Protein 4DVK (pdb70)

Secondary structure (DSSP, 8-state):
--EEEEEE--TTSTTHHHHHHHHT--EEEEEEE-SPPP-S--SS---HHHHHTSTTPPPS-GGGTS-SSHHHHHHIIIIIHHHHSSHHHHHHHHHHHHHHHHHSS-SSEEEEEEEEETTTTEEEEEEEESS----BSPPTT-EEEETTEEESSSEE-/-PEEEEEE--TTSTTHHHHHHHHT--EEEEEEE-SPPP-S--SSPPPHHHHHTSTTPPPS-GGGTS-SSHHHHHHIIIIIHHHHSSHHHHHHHHHHHHHHHHTT--SSEEEEEEEEETTTTEEEEEEEESS----BSPPTT-EEEETTEEESSSEE-

Organism: Bovine viral diarrhea virus (strain CP7) (NCBI:txid268305)

Solvent-accessible surface area: 16198 Å² total; per-residue (Å²): 173,60,37,18,9,3,6,0,34,9,72,39,36,144,20,10,16,80,3,0,97,120,99,60,43,70,7,0,0,40,0,6,24,15,59,110,17,11,90,67,128,29,79,66,132,7,67,70,116,47,0,117,37,4,128,46,8,17,1,49,23,132,153,35,95,33,71,22,7,129,17,1,74,84,3,0,54,84,7,0,39,12,34,43,152,93,18,122,62,1,16,108,73,1,42,130,23,0,38,79,5,95,149,30,65,24,148,145,0,5,1,17,35,13,67,36,31,171,146,56,65,27,0,21,0,9,30,0,8,47,44,108,16,71,66,20,40,21,96,201,81,60,77,12,9,0,15,63,70,113,24,159,9,57,34,2,164,191,64,37,18,9,3,7,0,32,8,72,40,37,143,21,10,15,75,4,0,97,119,97,60,43,69,13,0,0,38,0,7,43,22,152,121,84,9,114,67,128,26,80,68,127,6,70,70,114,47,0,117,37,4,127,46,8,17,0,46,23,108,169,42,94,33,71,21,7,118,15,1,62,68,3,0,48,82,11,0,41,10,33,44,153,95,18,123,62,1,14,110,72,0,42,134,21,0,46,65,5,91,124,44,124,20,143,146,1,3,0,14,33,7,68,52,30,199,147,57,65,29,0,22,0,11,31,0,10,42,41,35,10,15,52,30,10,25,54,198,81,59,73,13,9,0,16,63,92,113,24,163,12,56,29,15,207

Sequence (314 aa):
EENITQWNLQDNGTEEGIQRAMFQRGVNRSLHGIWPEKICCTGVPSHLATDTELKAIHGMMDASEKTNYTCCCCRLQRHEWNKHGWCCNWYNIEPWILLMNKTQANLTEGQPLRECCAVTCCRYDRDSDLNVVTQARDSPTPLTGCCKKGKNFSFAGILVQGPCCNFENITQWNLQDNGTEGIQRAMFQRGVNRSLHGIWPEKICCTGVPSHLATDTELKAIHGMMDASEKTNYTCCCCRRLQRHEWNKHGWCCNWYNIEPWILLMNKTQANLTEGQPLRECCAVTCCRYDRRDSDLNVVTQARDSPTPLTGCCKKGKNFSFAGILVQGPCCNF

Foldseek 3Di:
DKKWKWFAADCPDPFLNVLCVVVVHGIATQAIADPDWADDDAPDQDDFVLLPLLDPHFARDCVVPRHDDPSSRVRCRTGNCVPPVDSVVVSVVSSVVNVQVRVDDDPKWFAAEFAQDPVVREGEGGMTIRDYDDYYNGDPQTWYARNNDTHRDRIDD/DWKWKWFAADCPDPFLNVLCVVVVHGIATQATADPDWADDDFPDQDDFVLLPLLDPHFARDCVVPRHDDPSSRVRCRTGNCVPPVDSVVVSVVSNVCSVCVRVVHNVKWFAAEFQQDPVVREGEGGMIIRDYDDYYNGDPQHWYARNNDTHRHRIDD

CATH classification: 3.90.730.10

Structure (mmCIF, N/CA/C/O backbone):
data_4DVK
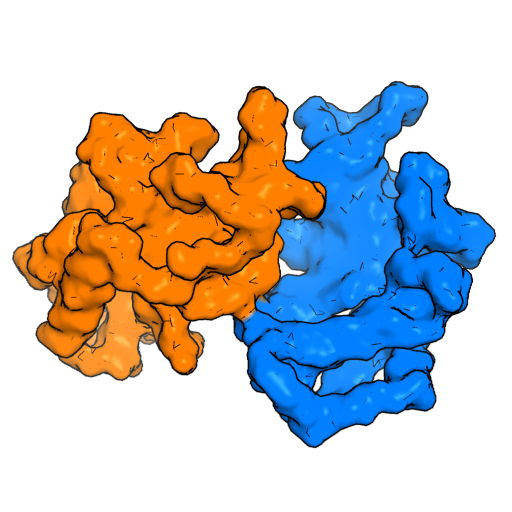#
_entry.id   4DVK
#
_cell.length_a   106.040
_cell.length_b   106.040
_cell.length_c   211.850
_cell.angle_alpha   90.00
_cell.angle_beta   90.00
_cell.angle_gamma   120.00
#
_symmetry.space_group_name_H-M   'P 65 2 2'
#
loop_
_entity.id
_entity.type
_entity.pdbx_description
1 polymer 'E(rns) glycoprotein'
2 branched alpha-D-mannopyranose-(1-4)-alpha-D-mannopyranose-(1-6)-[beta-D-mannopyranose-(1-3)]beta-D-mannopyranose-(1-4)-2-acetamido-2-deoxy-beta-D-glucopyranose-(1-4)-2-acetamido-2-deoxy-beta-D-glucopyranose
3 branched 2-acetamido-2-deoxy-beta-D-glucopyranose-(1-4)-2-acetamido-2-deoxy-beta-D-glucopyranose
4 branched beta-D-mannopyranose-(1-6)-beta-D-mannopyranose-(1-3)-[alpha-D-mannopyranose-(1-4)-alpha-D-mannopyranose-(1-6)]beta-D-mannopyranose-(1-4)-2-acetamido-2-deoxy-beta-D-glucopyranose-(1-4)-2-acetamido-2-deoxy-beta-D-glucopyranose
5 non-polymer 2-acetamido-2-deoxy-beta-D-glucopyranose
6 non-polymer 'SULFATE ION'
7 water water
#
loop_
_atom_site.group_PDB
_atom_site.id
_atom_site.type_symbol
_atom_site.label_atom_id
_atom_site.label_alt_id
_atom_site.label_comp_id
_atom_site.label_asym_id
_atom_site.label_entity_id
_atom_site.label_seq_id
_atom_site.pdbx_PDB_ins_code
_atom_site.Cartn_x
_atom_site.Cartn_y
_atom_site.Cartn_z
_atom_site.occupancy
_atom_site.B_iso_or_equiv
_atom_site.auth_seq_id
_atom_site.auth_comp_id
_atom_site.auth_asym_id
_atom_site.auth_atom_id
_atom_site.pdbx_PDB_model_num
ATOM 1 N N A GLU A 1 1 ? -12.749 54.642 7.644 0.55 40.60 3 GLU A N 1
ATOM 2 N N B GLU A 1 1 ? -10.850 53.567 6.159 0.45 46.83 3 GLU A N 1
ATOM 3 C CA A GLU A 1 1 ? -12.026 54.204 6.447 0.55 40.68 3 GLU A CA 1
ATOM 4 C CA B GLU A 1 1 ? -11.847 54.585 6.496 0.45 45.78 3 GLU A CA 1
ATOM 5 C C A GLU A 1 1 ? -12.466 54.933 5.149 0.55 44.42 3 GLU A C 1
ATOM 6 C C B GLU A 1 1 ? -12.368 55.306 5.244 0.45 47.25 3 GLU A C 1
ATOM 7 O O A GLU A 1 1 ? -11.676 55.076 4.211 0.55 43.31 3 GLU A O 1
ATOM 8 O O B GLU A 1 1 ? -11.576 55.731 4.395 0.45 46.58 3 GLU A O 1
ATOM 19 N N . ASN A 1 2 ? -13.707 55.438 5.141 1.00 42.26 4 ASN A N 1
ATOM 20 C CA . ASN A 1 2 ? -14.342 56.140 4.022 1.00 40.04 4 ASN A CA 1
ATOM 21 C C . ASN A 1 2 ? -14.552 57.607 4.325 1.00 40.21 4 ASN A C 1
ATOM 22 O O . ASN A 1 2 ? -15.047 57.955 5.404 1.00 36.05 4 ASN A O 1
ATOM 27 N N . ILE A 1 3 ? -14.251 58.454 3.330 1.00 37.36 5 ILE A N 1
ATOM 28 C CA . ILE A 1 3 ? -14.517 59.888 3.433 1.00 36.23 5 ILE A CA 1
ATOM 29 C C . ILE A 1 3 ? -15.975 60.117 3.006 1.00 39.03 5 ILE A C 1
ATOM 30 O O . ILE A 1 3 ? -16.337 59.779 1.882 1.00 41.09 5 ILE A O 1
ATOM 35 N N . THR A 1 4 ? -16.804 60.667 3.879 1.00 34.45 6 THR A N 1
ATOM 36 C CA . THR A 1 4 ? -18.150 61.092 3.512 1.00 33.65 6 THR A CA 1
ATOM 37 C C . THR A 1 4 ? -18.042 62.619 3.324 1.00 37.56 6 THR A C 1
ATOM 38 O O . THR A 1 4 ? -17.646 63.324 4.255 1.00 34.59 6 THR A O 1
ATOM 42 N N . GLN A 1 5 ? -18.380 63.119 2.122 1.00 32.30 7 GLN A N 1
ATOM 43 C CA . GLN A 1 5 ? -18.313 64.534 1.807 1.00 29.52 7 GLN A CA 1
ATOM 44 C C . GLN A 1 5 ? -19.660 64.995 1.264 1.00 33.65 7 GLN A C 1
ATOM 45 O O . GLN A 1 5 ? -20.370 64.229 0.620 1.00 32.39 7 GLN A O 1
ATOM 51 N N . TRP A 1 6 ? -20.040 66.230 1.594 1.00 29.67 8 TRP A N 1
ATOM 52 C CA . TRP A 1 6 ? -21.290 66.830 1.178 1.00 28.55 8 TRP A CA 1
ATOM 53 C C . TRP A 1 6 ? -21.129 68.309 0.845 1.00 30.66 8 TRP A C 1
ATOM 54 O O . TRP A 1 6 ? -20.191 68.974 1.286 1.00 29.92 8 TRP A O 1
ATOM 65 N N . ASN A 1 7 ? -22.065 68.800 0.067 1.00 26.14 9 ASN A N 1
ATOM 66 C CA . ASN A 1 7 ? -22.215 70.196 -0.318 1.00 26.08 9 ASN A CA 1
ATOM 67 C C . ASN A 1 7 ? -23.043 70.881 0.722 1.00 30.52 9 ASN A C 1
ATOM 68 O O . ASN A 1 7 ? -23.897 70.255 1.353 1.00 27.84 9 ASN A O 1
ATOM 73 N N . LEU A 1 8 ? -22.806 72.187 0.878 1.00 28.99 10 LEU A N 1
ATOM 74 C CA . LEU A 1 8 ? -23.598 73.005 1.806 1.00 30.25 10 LEU A CA 1
ATOM 75 C C . LEU A 1 8 ? -24.128 74.198 1.028 1.00 33.31 10 LEU A C 1
ATOM 76 O O . LEU A 1 8 ? -23.470 74.656 0.096 1.00 32.72 10 LEU A O 1
ATOM 81 N N . GLN A 1 9 ? -25.327 74.665 1.370 1.00 29.27 11 GLN A N 1
ATOM 82 C CA . GLN A 1 9 ? -25.912 75.811 0.688 1.00 29.96 11 GLN A CA 1
ATOM 83 C C . GLN A 1 9 ? -25.078 77.085 0.884 1.00 39.49 11 GLN A C 1
ATOM 84 O O . GLN A 1 9 ? -24.444 77.290 1.941 1.00 40.67 11 GLN A O 1
ATOM 90 N N . ASP A 1 10 ? -25.069 77.920 -0.159 1.00 37.45 12 ASP A N 1
ATOM 91 C CA . ASP A 1 10 ? -24.383 79.198 -0.202 1.00 37.34 12 ASP A CA 1
ATOM 92 C C . ASP A 1 10 ? -24.839 79.922 -1.441 1.00 43.21 12 ASP A C 1
ATOM 93 O O . ASP A 1 10 ? -24.425 79.563 -2.543 1.00 40.73 12 ASP A O 1
ATOM 98 N N . ASN A 1 11 ? -25.650 80.993 -1.254 1.00 44.31 13 ASN A N 1
ATOM 99 C CA . ASN A 1 11 ? -26.131 81.845 -2.344 1.00 44.21 13 ASN A CA 1
ATOM 100 C C . ASN A 1 11 ? -24.972 82.520 -3.071 1.00 45.95 13 ASN A C 1
ATOM 101 O O . ASN A 1 11 ? -25.097 82.812 -4.239 1.00 45.44 13 ASN A O 1
ATOM 106 N N . GLY A 1 12 ? -23.846 82.711 -2.393 1.00 42.81 14 GLY A N 1
ATOM 107 C CA . GLY A 1 12 ? -22.661 83.312 -2.992 1.00 42.81 14 GLY A CA 1
ATOM 108 C C . GLY A 1 12 ? -21.841 82.402 -3.886 1.00 48.92 14 GLY A C 1
ATOM 109 O O . GLY A 1 12 ? -20.863 82.862 -4.493 1.00 48.18 14 GLY A O 1
ATOM 110 N N . THR A 1 13 ? -22.176 81.087 -3.939 1.00 46.25 15 THR A N 1
ATOM 111 C CA . THR A 1 13 ? -21.448 80.147 -4.800 1.00 45.00 15 THR A CA 1
ATOM 112 C C . THR A 1 13 ? -22.376 79.666 -5.872 1.00 47.91 15 THR A C 1
ATOM 113 O O . THR A 1 13 ? -23.406 79.041 -5.587 1.00 47.47 15 THR A O 1
ATOM 117 N N . GLU A 1 14 ? -21.992 79.963 -7.107 1.00 44.81 16 GLU A N 1
ATOM 118 C CA A GLU A 1 14 ? -22.733 79.548 -8.298 0.50 44.53 16 GLU A CA 1
ATOM 119 C CA B GLU A 1 14 ? -22.706 79.557 -8.314 0.50 44.71 16 GLU A CA 1
ATOM 120 C C . GLU A 1 14 ? -22.734 78.012 -8.384 1.00 46.84 16 GLU A C 1
ATOM 121 O O . GLU A 1 14 ? -21.752 77.359 -8.017 1.00 46.42 16 GLU A O 1
ATOM 132 N N . GLY A 1 15 ? -23.837 77.454 -8.844 1.00 41.15 17 GLY A N 1
ATOM 133 C CA . GLY A 1 15 ? -23.958 76.018 -9.036 1.00 39.79 17 GLY A CA 1
ATOM 134 C C . GLY A 1 15 ? -24.821 75.390 -7.983 1.00 40.09 17 GLY A C 1
ATOM 135 O O . GLY A 1 15 ? -25.775 76.020 -7.520 1.00 39.55 17 GLY A O 1
ATOM 136 N N . ILE A 1 16 ? -24.482 74.148 -7.582 1.00 34.58 18 ILE A N 1
ATOM 137 C CA . ILE A 1 16 ? -25.260 73.420 -6.560 1.00 32.67 18 ILE A CA 1
ATOM 138 C C . ILE A 1 16 ? -25.477 74.220 -5.258 1.00 34.30 18 ILE A C 1
ATOM 139 O O . ILE A 1 16 ? -26.591 74.197 -4.734 1.00 33.37 18 ILE A O 1
ATOM 144 N N . GLN A 1 17 ? -24.427 74.928 -4.748 1.00 31.44 19 GLN A N 1
ATOM 145 C CA . GLN A 1 17 ? -24.555 75.718 -3.499 1.00 33.09 19 GLN A CA 1
ATOM 146 C C . GLN A 1 17 ? -25.666 76.758 -3.571 1.00 38.90 19 GLN A C 1
ATOM 147 O O . GLN A 1 17 ? -26.466 76.849 -2.643 1.00 38.13 19 GLN A O 1
ATOM 153 N N . ARG A 1 18 ? -25.766 77.463 -4.706 1.00 39.07 20 ARG A N 1
ATOM 154 C CA . ARG A 1 18 ? -26.819 78.463 -4.944 1.00 41.08 20 ARG A CA 1
ATOM 155 C C . ARG A 1 18 ? -28.168 77.769 -5.096 1.00 45.23 20 ARG A C 1
ATOM 156 O O . ARG A 1 18 ? -29.131 78.180 -4.448 1.00 44.46 20 ARG A O 1
ATOM 164 N N . ALA A 1 19 ? -28.222 76.681 -5.904 1.00 42.73 21 ALA A N 1
ATOM 165 C CA . ALA A 1 19 ? -29.462 75.922 -6.105 1.00 41.74 21 ALA A CA 1
ATOM 166 C C . ALA A 1 19 ? -30.023 75.406 -4.791 1.00 43.46 21 ALA A C 1
ATOM 167 O O . ALA A 1 19 ? -31.237 75.457 -4.592 1.00 43.41 21 ALA A O 1
ATOM 169 N N . MET A 1 20 ? -29.144 74.913 -3.882 1.00 37.65 22 MET A N 1
ATOM 170 C CA . MET A 1 20 ? -29.560 74.411 -2.552 1.00 35.48 22 MET A CA 1
ATOM 171 C C . MET A 1 20 ? -30.142 75.550 -1.715 1.00 42.09 22 MET A C 1
ATOM 172 O O . MET A 1 20 ? -31.156 75.361 -1.030 1.00 41.80 22 MET A O 1
ATOM 177 N N . PHE A 1 21 ? -29.467 76.728 -1.740 1.00 42.24 23 PHE A N 1
ATOM 178 C CA . PHE A 1 21 ? -29.935 77.908 -1.011 1.00 44.24 23 PHE A CA 1
ATOM 179 C C . PHE A 1 21 ? -31.377 78.254 -1.434 1.00 48.90 23 PHE A C 1
ATOM 180 O O . PHE A 1 21 ? -32.241 78.383 -0.577 1.00 50.06 23 PHE A O 1
ATOM 188 N N . GLN A 1 22 ? -31.626 78.333 -2.760 1.00 46.61 24 GLN A N 1
ATOM 189 C CA . GLN A 1 22 ? -32.927 78.656 -3.366 1.00 46.48 24 GLN A CA 1
ATOM 190 C C . GLN A 1 22 ? -34.034 77.698 -2.993 1.00 50.49 24 GLN A C 1
ATOM 191 O O . GLN A 1 22 ? -35.190 78.106 -2.919 1.00 51.83 24 GLN A O 1
ATOM 197 N N . ARG A 1 23 ? -33.686 76.432 -2.758 1.00 44.53 25 ARG A N 1
ATOM 198 C CA . ARG A 1 23 ? -34.634 75.366 -2.449 1.00 43.49 25 ARG A CA 1
ATOM 199 C C . ARG A 1 23 ? -34.755 75.063 -0.980 1.00 47.15 25 ARG A C 1
ATOM 200 O O . ARG A 1 23 ? -35.548 74.198 -0.605 1.00 46.81 25 ARG A O 1
ATOM 208 N N . GLY A 1 24 ? -33.988 75.780 -0.157 1.00 44.34 26 GLY A N 1
ATOM 209 C CA . GLY A 1 24 ? -33.999 75.608 1.293 1.00 43.39 26 GLY A CA 1
ATOM 210 C C . GLY A 1 24 ? -33.348 74.315 1.742 1.00 49.42 26 GLY A C 1
ATOM 211 O O . GLY A 1 24 ? -33.728 73.749 2.774 1.00 51.10 26 GLY A O 1
ATOM 212 N N . VAL A 1 25 ? -32.371 73.817 0.949 1.00 42.81 27 VAL A N 1
ATOM 213 C CA . VAL A 1 25 ? -31.641 72.589 1.260 1.00 40.23 27 VAL A CA 1
ATOM 214 C C . VAL A 1 25 ? -30.328 73.016 1.911 1.00 40.06 27 VAL A C 1
ATOM 215 O O . VAL A 1 25 ? -29.634 73.883 1.393 1.00 39.22 27 VAL A O 1
ATOM 219 N N . ASN A 1 26 ? -29.985 72.417 3.039 1.00 35.46 28 ASN A N 1
ATOM 220 C CA . ASN A 1 26 ? -28.768 72.760 3.766 1.00 34.47 28 ASN A CA 1
ATOM 221 C C . ASN A 1 26 ? -27.570 71.924 3.417 1.00 37.70 28 ASN A C 1
ATOM 222 O O . ASN A 1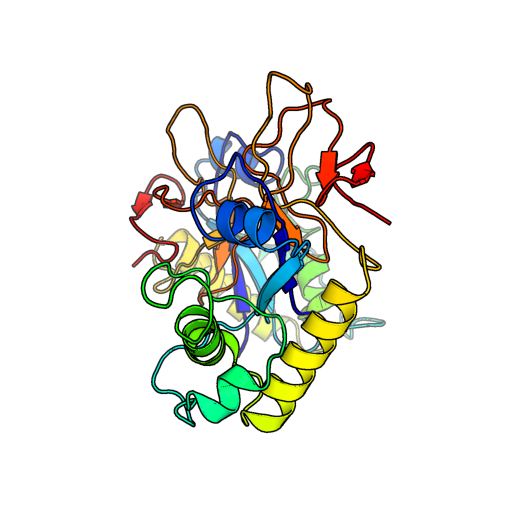 26 ? -26.486 72.470 3.272 1.00 35.42 28 ASN A O 1
ATOM 227 N N . ARG A 1 27 ? -27.753 70.585 3.363 1.00 34.53 29 ARG A N 1
ATOM 228 C CA . ARG A 1 27 ? -26.682 69.625 3.117 1.00 33.19 29 ARG A CA 1
ATOM 229 C C . ARG A 1 27 ? -27.088 68.626 2.041 1.00 35.09 29 ARG A C 1
ATOM 230 O O . ARG A 1 27 ? -28.169 68.033 2.114 1.00 34.46 29 ARG A O 1
ATOM 238 N N . SER A 1 28 ? -26.246 68.482 1.013 1.00 29.43 30 SER A N 1
ATOM 239 C CA . SER A 1 28 ? -26.513 67.532 -0.050 1.00 28.05 30 SER A CA 1
ATOM 240 C C . SER A 1 28 ? -25.284 66.707 -0.232 1.00 31.42 30 SER A C 1
ATOM 241 O O . SER A 1 28 ? -24.221 67.234 -0.579 1.00 30.11 30 SER A O 1
ATOM 244 N N . LEU A 1 29 ? -25.425 65.393 0.004 1.00 27.92 31 LEU A N 1
ATOM 245 C CA . LEU A 1 29 ? -24.354 64.411 -0.147 1.00 26.50 31 LEU A CA 1
ATOM 246 C C . LEU A 1 29 ? -23.624 64.520 -1.489 1.00 28.42 31 LEU A C 1
ATOM 247 O O . LEU A 1 29 ? -24.248 64.666 -2.538 1.00 26.53 31 LEU A O 1
ATOM 252 N N . HIS A 1 30 ? -22.301 64.480 -1.435 1.00 25.72 32 HIS A N 1
ATOM 253 C CA . HIS A 1 30 ? -21.485 64.504 -2.617 1.00 25.53 32 HIS A CA 1
ATOM 254 C C . HIS A 1 30 ? -21.045 63.046 -2.846 1.00 28.66 32 HIS A C 1
ATOM 255 O O . HIS A 1 30 ? -21.307 62.489 -3.911 1.00 27.31 32 HIS A O 1
ATOM 262 N N . GLY A 1 31 ? -20.476 62.417 -1.837 1.00 25.27 33 GLY A N 1
ATOM 263 C CA . GLY A 1 31 ? -20.085 61.026 -1.972 1.00 25.21 33 GLY A CA 1
ATOM 264 C C . GLY A 1 31 ? -19.566 60.381 -0.717 1.00 29.67 33 GLY A C 1
ATOM 265 O O . GLY A 1 31 ? -19.337 61.053 0.288 1.00 29.06 33 GLY A O 1
ATOM 266 N N . ILE A 1 32 ? -19.389 59.046 -0.790 1.00 25.66 34 ILE A N 1
ATOM 267 C CA . ILE A 1 32 ? -18.813 58.211 0.265 1.00 25.37 34 ILE A CA 1
ATOM 268 C C . ILE A 1 32 ? -17.649 57.561 -0.419 1.00 30.38 34 ILE A C 1
ATOM 269 O O . ILE A 1 32 ? -17.829 56.786 -1.368 1.00 30.04 34 ILE A O 1
ATOM 274 N N . TRP A 1 33 ? -16.445 57.960 -0.008 1.00 26.85 35 TRP A N 1
ATOM 275 C CA . TRP A 1 33 ? -15.260 57.587 -0.712 1.00 26.51 35 TRP A CA 1
ATOM 276 C C . TRP A 1 33 ? -14.263 56.685 0.004 1.00 34.74 35 TRP A C 1
ATOM 277 O O . TRP A 1 33 ? -13.399 57.163 0.741 1.00 33.89 35 TRP A O 1
ATOM 288 N N . PRO A 1 34 ? -14.264 55.381 -0.326 1.00 33.57 36 PRO A N 1
ATOM 289 C CA . PRO A 1 34 ? -13.186 54.501 0.164 1.00 33.39 36 PRO A CA 1
ATOM 290 C C . PRO A 1 34 ? -11.862 54.925 -0.504 1.00 37.48 36 PRO A C 1
ATOM 291 O O . PRO A 1 34 ? -11.866 55.780 -1.387 1.00 37.42 36 PRO A O 1
ATOM 295 N N . GLU A 1 35 ? -10.748 54.305 -0.114 1.00 34.42 37 GLU A N 1
ATOM 296 C CA . GLU A 1 35 ? -9.401 54.560 -0.666 1.00 34.58 37 GLU A CA 1
ATOM 297 C C . GLU A 1 35 ? -9.365 54.284 -2.156 1.00 37.09 37 GLU A C 1
ATOM 298 O O . GLU A 1 35 ? -8.769 55.042 -2.922 1.00 37.05 37 GLU A O 1
ATOM 304 N N . LYS A 1 36 ? -9.989 53.161 -2.548 1.00 32.13 38 LYS A N 1
ATOM 305 C CA . LYS A 1 36 ? -10.014 52.706 -3.920 1.00 32.08 38 LYS A CA 1
ATOM 306 C C . LYS A 1 36 ? -11.024 53.498 -4.783 1.00 37.54 38 LYS A C 1
ATOM 307 O O . LYS A 1 36 ? -12.222 53.631 -4.462 1.00 34.68 38 LYS A O 1
ATOM 313 N N . ILE A 1 37 ? -10.494 54.000 -5.888 1.00 35.53 39 ILE A N 1
ATOM 314 C CA . ILE A 1 37 ? -11.240 54.663 -6.937 1.00 35.67 39 ILE A CA 1
ATOM 315 C C . ILE A 1 37 ? -11.403 53.589 -7.979 1.00 38.11 39 ILE A C 1
ATOM 316 O O . ILE A 1 37 ? -10.429 52.894 -8.294 1.00 36.58 39 ILE A O 1
ATOM 321 N N . CYS A 1 38 ? -12.629 53.426 -8.494 1.00 35.32 40 CYS A N 1
ATOM 322 C CA A CYS A 1 38 ? -12.945 52.418 -9.506 0.50 36.18 40 CYS A CA 1
ATOM 323 C CA B CYS A 1 38 ? -13.100 52.333 -9.523 0.50 25.26 40 CYS A CA 1
ATOM 324 C C . CYS A 1 38 ? -12.357 52.826 -10.845 1.00 43.85 40 CYS A C 1
ATOM 325 O O . CYS A 1 38 ? -12.475 53.984 -11.240 1.00 43.79 40 CYS A O 1
ATOM 330 N N . THR A 1 39 ? -11.749 51.851 -11.543 1.00 43.46 41 THR A N 1
ATOM 331 C CA . THR A 1 39 ? -11.184 51.985 -12.876 1.00 45.15 41 THR A CA 1
ATOM 332 C C . THR A 1 39 ? -11.751 50.841 -13.677 1.00 53.03 41 THR A C 1
ATOM 333 O O . THR A 1 39 ? -12.026 49.764 -13.149 1.00 53.48 41 THR A O 1
ATOM 337 N N . GLY A 1 40 ? -12.000 51.095 -14.931 1.00 53.63 42 GLY A N 1
ATOM 338 C CA . GLY A 1 40 ? -12.586 50.064 -15.767 1.00 54.37 42 GLY A CA 1
ATOM 339 C C . GLY A 1 40 ? -14.096 50.089 -15.810 1.00 57.40 42 GLY A C 1
ATOM 340 O O . GLY A 1 40 ? -14.742 51.063 -15.430 1.00 59.31 42 GLY A O 1
ATOM 341 N N . VAL A 1 41 ? -14.650 48.996 -16.282 1.00 51.74 43 VAL A N 1
ATOM 342 C CA . VAL A 1 41 ? -16.067 48.842 -16.527 1.00 49.73 43 VAL A CA 1
ATOM 343 C C . VAL A 1 41 ? -16.871 48.478 -15.275 1.00 47.35 43 VAL A C 1
ATOM 344 O O . VAL A 1 41 ? -16.612 47.430 -14.677 1.00 44.32 43 VAL A O 1
ATOM 348 N N . PRO A 1 42 ? -17.917 49.277 -14.923 1.00 41.36 44 PRO A N 1
ATOM 349 C CA . PRO A 1 42 ? -18.769 48.900 -13.781 1.00 39.70 44 PRO A CA 1
ATOM 350 C C . PRO A 1 42 ? -19.433 47.551 -13.975 1.00 43.26 44 PRO A C 1
ATOM 351 O O . PRO A 1 42 ? -19.811 47.178 -15.089 1.00 44.20 44 PRO A O 1
ATOM 355 N N . SER A 1 43 ? -19.566 46.817 -12.877 1.00 38.14 45 SER A N 1
ATOM 356 C CA . SER A 1 43 ? -20.217 45.506 -12.810 1.00 36.53 45 SER A CA 1
ATOM 357 C C . SER A 1 43 ? -21.747 45.639 -13.046 1.00 36.08 45 SER A C 1
ATOM 358 O O . SER A 1 43 ? -22.425 44.662 -13.363 1.00 35.90 45 SER A O 1
ATOM 361 N N . HIS A 1 44 ? -22.274 46.854 -12.912 1.00 31.69 46 HIS A N 1
ATOM 362 C CA . HIS A 1 44 ? -23.697 47.163 -13.098 1.00 31.11 46 HIS A CA 1
ATOM 363 C C . HIS A 1 44 ? -23.814 48.624 -13.469 1.00 33.52 46 HIS A C 1
ATOM 364 O O . HIS A 1 44 ? -23.157 49.480 -12.870 1.00 34.04 46 HIS A O 1
ATOM 371 N N . LEU A 1 45 ? -24.687 48.909 -14.429 1.00 29.28 47 LEU A N 1
ATOM 372 C CA . LEU A 1 45 ? -24.995 50.252 -14.893 1.00 29.67 47 LEU A CA 1
ATOM 373 C C . LEU A 1 45 ? -26.157 50.778 -14.098 1.00 34.37 47 LEU A C 1
ATOM 374 O O . LEU A 1 45 ? -27.255 50.209 -14.165 1.00 33.72 47 LEU A O 1
ATOM 379 N N . ALA A 1 46 ? -25.910 51.835 -13.301 1.00 28.79 48 ALA A N 1
ATOM 380 C CA . ALA A 1 46 ? -26.922 52.427 -12.427 1.00 26.67 48 ALA A CA 1
ATOM 381 C C . ALA A 1 46 ? -28.049 53.051 -13.257 1.00 31.66 48 ALA A C 1
ATOM 382 O O . ALA A 1 46 ? -27.790 53.822 -14.188 1.00 30.34 48 ALA A O 1
ATOM 384 N N . THR A 1 47 ? -29.317 52.757 -12.892 1.00 28.05 49 THR A N 1
ATOM 385 C CA . THR A 1 47 ? -30.433 53.370 -13.632 1.00 27.56 49 THR A CA 1
ATOM 386 C C . THR A 1 47 ? -30.904 54.630 -12.869 1.00 30.38 49 THR A C 1
ATOM 387 O O . THR A 1 47 ? -30.582 54.797 -11.696 1.00 27.65 49 THR A O 1
ATOM 391 N N . ASP A 1 48 ? -31.698 55.471 -13.516 1.00 29.95 50 ASP A N 1
ATOM 392 C CA . ASP A 1 48 ? -32.306 56.667 -12.911 1.00 31.52 50 ASP A CA 1
ATOM 393 C C . ASP A 1 48 ? -33.198 56.315 -11.741 1.00 36.85 50 ASP A C 1
ATOM 394 O O . ASP A 1 48 ? -33.142 56.989 -10.710 1.00 37.56 50 ASP A O 1
ATOM 399 N N . THR A 1 49 ? -33.959 55.211 -11.860 1.00 32.14 51 THR A N 1
ATOM 400 C CA . THR A 1 49 ? -34.844 54.755 -10.793 1.00 31.99 51 THR A CA 1
ATOM 401 C C . THR A 1 49 ? -34.041 54.387 -9.549 1.00 32.74 51 THR A C 1
ATOM 402 O O . THR A 1 49 ? -34.469 54.713 -8.446 1.00 31.90 51 THR A O 1
ATOM 406 N N . GLU A 1 50 ? -32.919 53.676 -9.734 1.00 29.07 52 GLU A N 1
ATOM 407 C CA . GLU A 1 50 ? -32.058 53.311 -8.611 1.00 27.95 52 GLU A CA 1
ATOM 408 C C . GLU A 1 50 ? -31.484 54.576 -7.968 1.00 29.75 52 GLU A C 1
ATOM 409 O O . GLU A 1 50 ? -31.534 54.723 -6.765 1.00 29.46 52 GLU A O 1
ATOM 415 N N . LEU A 1 51 ? -30.969 55.489 -8.788 1.00 27.86 53 LEU A N 1
ATOM 416 C CA . LEU A 1 51 ? -30.288 56.689 -8.297 1.00 27.14 53 LEU A CA 1
ATOM 417 C C . LEU A 1 51 ? -31.192 57.695 -7.599 1.00 33.75 53 LEU A C 1
ATOM 418 O O . LEU A 1 51 ? -30.754 58.358 -6.653 1.00 33.15 53 LEU A O 1
ATOM 423 N N . LYS A 1 52 ? -32.470 57.761 -8.035 1.00 31.03 54 LYS A N 1
ATOM 424 C CA . LYS A 1 52 ? -33.495 58.596 -7.412 1.00 30.72 54 LYS A CA 1
ATOM 425 C C . LYS A 1 52 ? -33.864 58.058 -6.045 1.00 34.82 54 LYS A C 1
ATOM 426 O O . LYS A 1 52 ? -34.395 58.821 -5.252 1.00 38.00 54 LYS A O 1
ATOM 432 N N . ALA A 1 53 ? -33.500 56.787 -5.716 1.00 28.20 55 ALA A N 1
ATOM 433 C CA . ALA A 1 53 ? -33.753 56.247 -4.384 1.00 27.06 55 ALA A CA 1
ATOM 434 C C . ALA A 1 53 ? -32.776 56.857 -3.301 1.00 30.26 55 ALA A C 1
ATOM 435 O O . ALA A 1 53 ? -32.903 56.534 -2.126 1.00 27.14 55 ALA A O 1
ATOM 437 N N . ILE A 1 54 ? -31.800 57.712 -3.702 1.00 27.68 56 ILE A N 1
ATOM 438 C CA . ILE A 1 54 ? -30.941 58.435 -2.755 1.00 26.85 56 ILE A CA 1
ATOM 439 C C . ILE A 1 54 ? -31.719 59.761 -2.600 1.00 33.24 56 ILE A C 1
ATOM 440 O O . ILE A 1 54 ? -31.512 60.710 -3.365 1.00 32.13 56 ILE A O 1
ATOM 445 N N . HIS A 1 55 ? -32.691 59.773 -1.679 1.00 34.29 57 HIS A N 1
ATOM 446 C CA . HIS A 1 55 ? -33.611 60.906 -1.494 1.00 36.53 57 HIS A CA 1
ATOM 447 C C . HIS A 1 55 ? -32.952 62.101 -0.838 1.00 36.85 57 HIS A C 1
ATOM 448 O O . HIS A 1 55 ? -32.350 61.963 0.220 1.00 36.27 57 HIS A O 1
ATOM 455 N N . GLY A 1 56 ? -33.072 63.249 -1.481 1.00 32.46 58 GLY A N 1
ATOM 456 C CA . GLY A 1 56 ? -32.519 64.509 -0.997 1.00 31.67 58 GLY A CA 1
ATOM 457 C C . GLY A 1 56 ? -31.140 64.822 -1.532 1.00 35.32 58 GLY A C 1
ATOM 458 O O . GLY A 1 56 ? -30.661 65.936 -1.346 1.00 36.23 58 GLY A O 1
ATOM 459 N N . MET A 1 57 ? -30.471 63.854 -2.179 1.00 30.52 59 MET A N 1
ATOM 460 C CA . MET A 1 57 ? -29.156 64.144 -2.757 1.00 28.69 59 MET A CA 1
ATOM 461 C C . MET A 1 57 ? -29.391 64.856 -4.06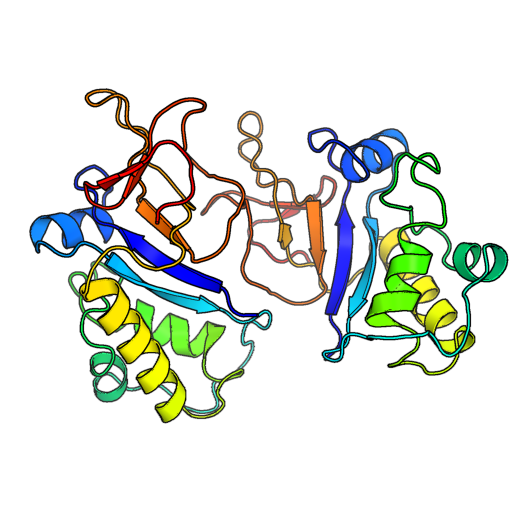6 1.00 34.68 59 MET A C 1
ATOM 462 O O . MET A 1 57 ? -30.038 64.325 -4.959 1.00 35.66 59 MET A O 1
ATOM 467 N N . MET A 1 58 ? -28.890 66.070 -4.173 1.00 31.69 60 MET A N 1
ATOM 468 C CA . MET A 1 58 ? -29.046 66.865 -5.379 1.00 30.59 60 MET A CA 1
ATOM 469 C C . MET A 1 58 ? -27.849 66.684 -6.281 1.00 33.90 60 MET A C 1
ATOM 470 O O . MET A 1 58 ? -26.707 66.600 -5.834 1.00 33.30 60 MET A O 1
ATOM 475 N N . ASP A 1 59 ? -28.112 66.661 -7.573 1.00 30.33 61 ASP A N 1
ATOM 476 C CA . ASP A 1 59 ? -27.090 66.543 -8.595 1.00 28.78 61 ASP A CA 1
ATOM 477 C C . ASP A 1 59 ? -26.333 67.883 -8.646 1.00 33.27 61 ASP A C 1
ATOM 478 O O . ASP A 1 59 ? -26.951 68.925 -8.461 1.00 32.57 61 ASP A O 1
ATOM 483 N N . ALA A 1 60 ? -25.008 67.864 -8.892 1.00 32.00 62 ALA A N 1
ATOM 484 C CA . ALA A 1 60 ? -24.203 69.084 -9.005 1.00 31.54 62 ALA A CA 1
ATOM 485 C C . ALA A 1 60 ? -24.348 69.709 -10.413 1.00 37.24 62 ALA A C 1
ATOM 486 O O . ALA A 1 60 ? -23.861 70.810 -10.658 1.00 35.90 62 ALA A O 1
ATOM 488 N N . SER A 1 61 ? -25.004 68.994 -11.339 1.00 37.18 63 SER A N 1
ATOM 489 C CA . SER A 1 61 ? -25.178 69.438 -12.726 1.00 37.88 63 SER A CA 1
ATOM 490 C C . SER A 1 61 ? -26.409 70.317 -12.956 1.00 41.10 63 SER A C 1
ATOM 491 O O . SER A 1 61 ? -27.516 69.968 -12.557 1.00 38.44 63 SER A O 1
ATOM 494 N N . GLU A 1 62 ? -26.218 71.435 -13.649 1.00 42.34 64 GLU A N 1
ATOM 495 C CA . GLU A 1 62 ? -27.328 72.311 -14.046 1.00 45.37 64 GLU A CA 1
ATOM 496 C C . GLU A 1 62 ? -28.135 71.655 -15.181 1.00 49.42 64 GLU A C 1
ATOM 497 O O . GLU A 1 62 ? -29.292 72.027 -15.387 1.00 50.47 64 GLU A O 1
ATOM 503 N N . LYS A 1 63 ? -27.531 70.663 -15.884 1.00 44.49 65 LYS A N 1
ATOM 504 C CA . LYS A 1 63 ? -28.176 69.955 -16.996 1.00 44.02 65 LYS A CA 1
ATOM 505 C C . LYS A 1 63 ? -29.393 69.155 -16.557 1.00 47.64 65 LYS A C 1
ATOM 506 O O . LYS A 1 63 ? -30.221 68.804 -17.395 1.00 49.61 65 LYS A O 1
ATOM 512 N N . THR A 1 64 ? -29.541 68.911 -15.249 1.00 41.05 66 THR A N 1
ATOM 513 C CA . THR A 1 64 ? -30.723 68.206 -14.727 1.00 40.25 66 THR A CA 1
ATOM 514 C C . THR A 1 64 ? -31.458 69.166 -13.779 1.00 40.04 66 THR A C 1
ATOM 515 O O . THR A 1 64 ? -32.346 68.742 -13.049 1.00 37.28 66 THR A O 1
ATOM 519 N N . ASN A 1 65 ? -31.046 70.452 -13.775 1.00 38.19 67 ASN A N 1
ATOM 520 C CA . ASN A 1 65 ? -31.521 71.491 -12.848 1.00 39.50 67 ASN A CA 1
ATOM 521 C C . ASN A 1 65 ? -31.243 71.068 -11.396 1.00 41.30 67 ASN A C 1
ATOM 522 O O . ASN A 1 65 ? -32.114 71.170 -10.508 1.00 40.29 67 ASN A O 1
ATOM 527 N N . TYR A 1 66 ? -30.027 70.517 -11.170 1.00 36.30 68 TYR A N 1
ATOM 528 C CA . TYR A 1 66 ? -29.583 70.068 -9.838 1.00 34.04 68 TYR A CA 1
ATOM 529 C C . TYR A 1 66 ? -30.524 69.055 -9.199 1.00 36.15 68 TYR A C 1
ATOM 530 O O . TYR A 1 66 ? -30.879 69.171 -8.032 1.00 37.81 68 TYR A O 1
ATOM 539 N N . THR A 1 67 ? -30.944 68.052 -9.960 1.00 33.15 69 THR A N 1
ATOM 540 C CA . THR A 1 67 ? -31.857 67.044 -9.420 1.00 32.71 69 THR A CA 1
ATOM 541 C C . THR A 1 67 ? -31.170 65.666 -9.347 1.00 36.38 69 THR A C 1
ATOM 542 O O . THR A 1 67 ? -30.593 65.311 -8.317 1.00 34.70 69 THR A O 1
ATOM 546 N N . CYS A 1 68 ? -31.240 64.912 -10.461 1.00 33.70 70 CYS A N 1
ATOM 547 C CA A CYS A 1 68 ? -30.676 63.571 -10.626 0.50 32.92 70 CYS A CA 1
ATOM 548 C CA B CYS A 1 68 ? -30.723 63.554 -10.633 0.50 33.02 70 CYS A CA 1
ATOM 549 C C . CYS A 1 68 ? -30.519 63.394 -12.136 1.00 36.76 70 CYS A C 1
ATOM 550 O O . CYS A 1 68 ? -31.243 64.043 -12.893 1.00 37.00 70 CYS A O 1
ATOM 555 N N . CYS A 1 69 ? -29.520 62.628 -12.611 1.00 31.98 71 CYS A N 1
ATOM 556 C CA A CYS A 1 69 ? -28.677 61.701 -11.879 0.50 30.43 71 CYS A CA 1
ATOM 557 C CA B CYS A 1 69 ? -28.649 61.852 -11.741 0.50 31.97 71 CYS A CA 1
ATOM 558 C C . CYS A 1 69 ? -27.215 61.810 -12.229 1.00 30.65 71 CYS A C 1
ATOM 559 O O . CYS A 1 69 ? -26.513 60.830 -12.056 1.00 29.06 71 CYS A O 1
ATOM 564 N N . ARG A 1 70 ? -26.756 62.897 -12.800 1.00 27.93 72 ARG A N 1
ATOM 565 C CA . ARG A 1 70 ? -25.362 62.898 -13.244 1.00 29.39 72 ARG A CA 1
ATOM 566 C C . ARG A 1 70 ? -24.323 62.627 -12.143 1.00 31.21 72 ARG A C 1
ATOM 567 O O . ARG A 1 70 ? -23.538 61.683 -12.280 1.00 29.35 72 ARG A O 1
ATOM 575 N N . LEU A 1 71 ? -24.394 63.377 -11.023 1.00 26.79 73 LEU A N 1
ATOM 576 C CA . LEU A 1 71 ? -23.499 63.189 -9.884 1.00 24.51 73 LEU A CA 1
ATOM 577 C C . LEU A 1 71 ? -23.695 61.815 -9.249 1.00 27.58 73 LEU A C 1
ATOM 578 O O . LEU A 1 71 ? -22.725 61.136 -8.952 1.00 27.42 73 LEU A O 1
ATOM 583 N N . GLN A 1 72 ? -24.946 61.409 -9.039 1.00 24.01 74 GLN A N 1
ATOM 584 C CA . GLN A 1 72 ? -25.295 60.118 -8.442 1.00 23.30 74 GLN A CA 1
ATOM 585 C C . GLN A 1 72 ? -24.642 58.968 -9.255 1.00 25.08 74 GLN A C 1
ATOM 586 O O . GLN A 1 72 ? -24.063 58.076 -8.664 1.00 23.87 74 GLN A O 1
ATOM 592 N N . ARG A 1 73 ? -24.717 59.018 -10.602 1.00 23.40 75 ARG A N 1
ATOM 593 C CA . ARG A 1 73 ? -24.156 57.960 -11.477 1.00 25.54 75 ARG A CA 1
ATOM 594 C C . ARG A 1 73 ? -22.640 58.010 -11.463 1.00 27.58 75 ARG A C 1
ATOM 595 O O . ARG A 1 73 ? -21.985 56.977 -11.381 1.00 28.24 75 ARG A O 1
ATOM 603 N N . HIS A 1 74 ? -22.102 59.217 -11.516 1.00 24.18 76 HIS A N 1
ATOM 604 C CA . HIS A 1 74 ? -20.675 59.462 -11.445 1.00 25.72 76 HIS A CA 1
ATOM 605 C C . HIS A 1 74 ? -20.126 58.851 -10.137 1.00 28.12 76 HIS A C 1
ATOM 606 O O . HIS A 1 74 ? -19.090 58.210 -10.160 1.00 29.69 76 HIS A O 1
ATOM 613 N N . GLU A 1 75 ? -20.846 59.009 -9.021 1.00 24.05 77 GLU A N 1
ATOM 614 C CA . GLU A 1 75 ? -20.451 58.442 -7.718 1.00 23.71 77 GLU A CA 1
ATOM 615 C C . GLU A 1 75 ? -20.417 56.928 -7.740 1.00 27.48 77 GLU A C 1
ATOM 616 O O . GLU A 1 75 ? -19.455 56.314 -7.257 1.00 26.01 77 GLU A O 1
ATOM 622 N N . TRP A 1 76 ? -21.481 56.317 -8.309 1.00 23.40 78 TRP A N 1
ATOM 623 C CA . TRP A 1 76 ? -21.528 54.871 -8.419 1.00 24.24 78 TRP A CA 1
ATOM 624 C C . TRP A 1 76 ? -20.373 54.374 -9.314 1.00 28.01 78 TRP A C 1
ATOM 625 O O . TRP A 1 76 ? -19.682 53.403 -8.973 1.00 26.09 78 TRP A O 1
ATOM 636 N N . ASN A 1 77 ? -20.177 55.043 -10.448 1.00 24.87 79 ASN A N 1
ATOM 637 C CA . ASN A 1 77 ? -19.155 54.644 -11.413 1.00 25.26 79 ASN A CA 1
ATOM 638 C C . ASN A 1 77 ? -17.726 54.767 -10.914 1.00 29.91 79 ASN A C 1
ATOM 639 O O . ASN A 1 77 ? -16.903 53.902 -11.198 1.00 29.30 79 ASN A O 1
ATOM 644 N N . LYS A 1 78 ? -17.441 55.809 -10.149 1.00 26.91 80 LYS A N 1
ATOM 645 C CA . LYS A 1 78 ? -16.082 56.114 -9.686 1.00 27.68 80 LYS A CA 1
ATOM 646 C C . LYS A 1 78 ? -15.737 55.586 -8.312 1.00 32.12 80 LYS A C 1
ATOM 647 O O . LYS A 1 78 ? -14.568 55.321 -8.058 1.00 32.77 80 LYS A O 1
ATOM 653 N N . HIS A 1 79 ? -16.729 55.461 -7.421 1.00 28.54 81 HIS A N 1
ATOM 654 C CA . HIS A 1 79 ? -16.479 55.031 -6.046 1.00 28.49 81 HIS A CA 1
ATOM 655 C C . HIS A 1 79 ? -17.343 53.875 -5.554 1.00 33.36 81 HIS A C 1
ATOM 656 O O . HIS A 1 79 ? -17.075 53.357 -4.478 1.00 33.18 81 HIS A O 1
ATOM 663 N N . GLY A 1 80 ? -18.395 53.540 -6.287 1.00 30.31 82 GLY A N 1
ATOM 664 C CA . GLY A 1 80 ? -19.375 52.569 -5.835 1.00 29.34 82 GLY A CA 1
ATOM 665 C C . GLY A 1 80 ? -19.148 51.125 -6.212 1.00 31.31 82 GLY A C 1
ATOM 666 O O . GLY A 1 80 ? -18.930 50.293 -5.336 1.00 29.17 82 GLY A O 1
ATOM 667 N N . TRP A 1 81 ? -19.294 50.801 -7.495 1.00 29.13 83 TRP A N 1
ATOM 668 C CA . TRP A 1 81 ? -19.280 49.404 -7.938 1.00 29.07 83 TRP A CA 1
ATOM 669 C C . TRP A 1 81 ? -18.142 48.509 -7.456 1.00 34.22 83 TRP A C 1
ATOM 670 O O . TRP A 1 81 ? -18.407 47.372 -7.049 1.00 33.38 83 TRP A O 1
ATOM 681 N N A CYS A 1 82 ? -16.897 49.021 -7.508 0.62 31.10 84 CYS A N 1
ATOM 682 N N B CYS A 1 82 ? -16.882 48.977 -7.529 0.38 31.00 84 CYS A N 1
ATOM 683 C CA A CYS A 1 82 ? -15.687 48.279 -7.167 0.62 32.22 84 CYS A CA 1
ATOM 684 C CA B CYS A 1 82 ? -15.760 48.118 -7.151 0.38 31.60 84 CYS A CA 1
ATOM 685 C C A CYS A 1 82 ? -15.515 48.061 -5.670 0.62 35.65 84 CYS A C 1
ATOM 686 C C B CYS A 1 82 ? -15.531 48.012 -5.651 0.38 35.24 84 CYS A C 1
ATOM 687 O O A CYS A 1 82 ? -14.705 47.233 -5.261 0.62 35.36 84 CYS A O 1
ATOM 688 O O B CYS A 1 82 ? -14.718 47.200 -5.215 0.38 34.92 84 CYS A O 1
ATOM 693 N N . ASN A 1 83 ? -16.272 48.804 -4.862 1.00 31.33 85 ASN A N 1
ATOM 694 C CA . ASN A 1 83 ? -16.156 48.775 -3.418 1.00 30.12 85 ASN A CA 1
ATOM 695 C C . ASN A 1 83 ? -17.309 48.084 -2.730 1.00 33.24 85 ASN A C 1
ATOM 696 O O . ASN A 1 83 ? -17.085 47.370 -1.769 1.00 34.23 85 ASN A O 1
ATOM 701 N N . TRP A 1 84 ? -18.526 48.318 -3.196 1.00 29.64 86 TRP A N 1
ATOM 702 C CA . TRP A 1 84 ? -19.754 47.753 -2.653 1.00 29.31 86 TRP A CA 1
ATOM 703 C C . TRP A 1 84 ? -20.236 46.522 -3.411 1.00 34.50 86 TRP A C 1
ATOM 704 O O . TRP A 1 84 ? -21.057 45.801 -2.861 1.00 34.21 86 TRP A O 1
ATOM 715 N N . TYR A 1 85 ? -19.791 46.322 -4.691 1.00 28.72 87 TYR A N 1
ATOM 716 C CA . TYR A 1 85 ? -20.127 45.160 -5.546 1.00 28.79 87 TYR A CA 1
ATOM 717 C C . TYR A 1 85 ? -21.534 45.115 -6.069 1.00 34.06 87 TYR A C 1
ATOM 718 O O . TYR A 1 85 ? -21.745 44.634 -7.173 1.00 36.21 87 TYR A O 1
ATOM 727 N N . ASN A 1 86 ? -22.496 45.590 -5.294 1.00 28.57 88 ASN A N 1
ATOM 728 C CA . ASN A 1 86 ? -23.905 45.552 -5.662 1.00 28.04 88 ASN A CA 1
ATOM 729 C C . ASN A 1 86 ? -24.494 46.907 -5.345 1.00 32.73 88 ASN A C 1
ATOM 730 O O . ASN A 1 86 ? -24.157 47.480 -4.319 1.00 31.94 88 ASN A O 1
ATOM 735 N N . ILE A 1 87 ? -25.311 47.452 -6.254 1.00 30.10 89 ILE A N 1
ATOM 736 C CA . ILE A 1 87 ? -25.899 48.771 -6.088 1.00 30.16 89 ILE A CA 1
ATOM 737 C C . ILE A 1 87 ? -26.827 48.916 -4.872 1.00 35.89 89 ILE A C 1
ATOM 738 O O . ILE A 1 87 ? -26.822 49.959 -4.226 1.00 34.15 89 ILE A O 1
ATOM 743 N N . GLU A 1 88 ? -27.586 47.856 -4.545 1.00 34.57 90 GLU A N 1
ATOM 744 C CA . GLU A 1 88 ? -28.512 47.867 -3.418 1.00 34.19 90 GLU A CA 1
ATOM 745 C C . GLU A 1 88 ? -27.861 48.325 -2.091 1.00 33.96 90 GLU A C 1
ATOM 746 O O . GLU A 1 88 ? -28.316 49.325 -1.553 1.00 35.02 90 GLU A O 1
ATOM 752 N N . PRO A 1 89 ? -26.819 47.677 -1.542 1.00 28.24 91 PRO A N 1
ATOM 753 C CA . PRO A 1 89 ? -26.273 48.177 -0.266 1.00 27.29 91 PRO A CA 1
ATOM 754 C C . PRO A 1 89 ? -25.667 49.589 -0.379 1.00 32.17 91 PRO A C 1
ATOM 755 O O . PRO A 1 89 ? -25.733 50.336 0.593 1.00 29.43 91 PRO A O 1
ATOM 759 N N . TRP A 1 90 ? -25.148 49.977 -1.588 1.00 30.00 92 TRP A N 1
ATOM 760 C CA . TRP A 1 90 ? -24.601 51.325 -1.812 1.00 27.84 92 TRP A CA 1
ATOM 761 C C . TRP A 1 90 ? -25.744 52.356 -1.798 1.00 31.23 92 TRP A C 1
ATOM 762 O O . TRP A 1 90 ? -25.624 53.380 -1.126 1.00 29.17 92 TRP A O 1
ATOM 773 N N . ILE A 1 91 ? -26.864 52.069 -2.498 1.00 28.49 93 ILE A N 1
ATOM 774 C CA . ILE A 1 91 ? -28.016 52.966 -2.496 1.00 28.45 93 ILE A CA 1
ATOM 775 C C . ILE A 1 91 ? -28.494 53.188 -1.069 1.00 34.25 93 ILE A C 1
ATOM 776 O O . ILE A 1 91 ? -28.769 54.331 -0.713 1.00 32.13 93 ILE A O 1
ATOM 781 N N . LEU A 1 92 ? -28.603 52.099 -0.265 1.00 33.27 94 LEU A N 1
ATOM 782 C CA . LEU A 1 92 ? -29.101 52.180 1.104 1.00 34.51 94 LEU A CA 1
ATOM 783 C C . LEU A 1 92 ? -28.186 53.001 1.998 1.00 34.08 94 LEU A C 1
ATOM 784 O O . LEU A 1 92 ? -28.688 53.786 2.797 1.00 32.16 94 LEU A O 1
ATOM 789 N N . LEU A 1 93 ? -26.866 52.823 1.868 1.00 30.60 95 LEU A N 1
ATOM 790 C CA . LEU A 1 93 ? -25.899 53.598 2.638 1.00 31.37 95 LEU A CA 1
ATOM 791 C C . LEU A 1 93 ? -25.924 55.087 2.234 1.00 33.11 95 LEU A C 1
ATOM 792 O O . LEU A 1 93 ? -26.044 55.949 3.105 1.00 34.31 95 LEU A O 1
ATOM 797 N N . MET A 1 94 ? -25.936 55.366 0.943 1.00 26.39 96 MET A N 1
ATOM 798 C CA . MET A 1 94 ? -25.990 56.737 0.445 1.00 26.42 96 MET A CA 1
ATOM 799 C C . MET A 1 94 ? -27.261 57.419 0.925 1.00 32.87 96 MET A C 1
ATOM 800 O O . MET A 1 94 ? -27.217 58.577 1.333 1.00 33.28 96 MET A O 1
ATOM 805 N N . ASN A 1 95 ? -28.397 56.730 0.804 1.00 30.53 97 ASN A N 1
ATOM 806 C CA . ASN A 1 95 ? -29.712 57.260 1.176 1.00 30.27 97 ASN A CA 1
ATOM 807 C C . ASN A 1 95 ? -29.814 57.557 2.688 1.00 33.31 97 ASN A C 1
ATOM 808 O O . ASN A 1 95 ? -30.331 58.609 3.065 1.00 31.79 97 ASN A O 1
ATOM 813 N N . LYS A 1 96 ? -29.298 56.645 3.528 1.00 30.54 98 LYS A N 1
ATOM 814 C CA . LYS A 1 96 ? -29.288 56.804 4.972 1.00 31.98 98 LYS A CA 1
ATOM 815 C C . LYS A 1 96 ? -28.314 57.945 5.399 1.00 38.18 98 LYS A C 1
ATOM 816 O O . LYS A 1 96 ? -28.604 58.677 6.351 1.00 39.88 98 LYS A O 1
ATOM 822 N N . THR A 1 97 ? -27.186 58.098 4.675 1.00 33.81 99 THR A N 1
ATOM 823 C CA . THR A 1 97 ? -26.212 59.154 4.888 1.00 32.39 99 THR A CA 1
ATOM 824 C C . THR A 1 97 ? -26.891 60.462 4.570 1.00 34.38 99 THR A C 1
ATOM 825 O O . THR A 1 97 ? -26.798 61.377 5.378 1.00 35.70 99 THR A O 1
ATOM 829 N N . GLN A 1 98 ? -27.603 60.552 3.431 1.00 29.72 100 GLN A N 1
ATOM 830 C CA . GLN A 1 98 ? -28.325 61.759 3.068 1.00 30.51 100 GLN A CA 1
ATOM 831 C C . GLN A 1 98 ? -29.454 62.075 4.086 1.00 36.65 100 GLN A C 1
ATOM 832 O O . GLN A 1 98 ? -29.619 63.239 4.450 1.00 36.37 100 GLN A O 1
ATOM 838 N N . ALA A 1 99 ? -30.221 61.064 4.516 1.00 33.87 101 ALA A N 1
ATOM 839 C CA . ALA A 1 99 ? -31.306 61.224 5.508 1.00 34.15 101 ALA A CA 1
ATOM 840 C C . ALA A 1 99 ? -30.733 61.839 6.783 1.00 38.88 101 ALA A C 1
ATOM 841 O O . ALA A 1 99 ? -31.317 62.787 7.298 1.00 40.39 101 ALA A O 1
ATOM 843 N N . ASN A 1 100 ? -29.581 61.328 7.274 1.00 34.14 102 ASN A N 1
ATOM 844 C CA . ASN A 1 100 ? -28.901 61.897 8.449 1.00 34.61 102 ASN A CA 1
ATOM 845 C C . ASN A 1 100 ? -28.476 63.346 8.184 1.00 41.10 102 ASN A C 1
ATOM 846 O O . ASN A 1 100 ? -28.777 64.219 9.004 1.00 41.50 102 ASN A O 1
ATOM 851 N N . LEU A 1 101 ? -27.868 63.621 6.996 1.00 36.75 103 LEU A N 1
ATOM 852 C CA . LEU A 1 101 ? -27.488 64.991 6.602 1.00 35.22 103 LEU A CA 1
ATOM 853 C C . LEU A 1 101 ? -28.674 65.925 6.536 1.00 42.00 103 LEU A C 1
ATOM 854 O O . LEU A 1 101 ? -28.524 67.082 6.881 1.00 43.84 103 LEU A O 1
ATOM 859 N N . THR A 1 102 ? -29.834 65.442 6.091 1.00 40.37 104 THR A N 1
ATOM 860 C CA . THR A 1 102 ? -31.062 66.237 6.009 1.00 42.06 104 THR A CA 1
ATOM 861 C C . THR A 1 102 ? -31.582 66.601 7.435 1.00 51.89 104 THR A C 1
ATOM 862 O O . THR A 1 102 ? -32.049 67.726 7.611 1.00 50.87 104 THR A O 1
ATOM 866 N N . GLU A 1 103 ? -31.447 65.662 8.434 1.00 52.49 105 GLU A N 1
ATOM 867 C CA . GLU A 1 103 ? -31.831 65.829 9.845 1.00 55.49 105 GLU A CA 1
ATOM 868 C C . GLU A 1 103 ? -31.189 67.061 10.522 1.00 63.98 105 GLU A C 1
ATOM 869 O O . GLU A 1 103 ? -31.823 67.664 11.386 1.00 65.77 105 GLU A O 1
ATOM 875 N N . GLY A 1 104 ? -29.965 67.414 10.125 1.00 61.37 106 GLY A N 1
ATOM 876 C CA . GLY A 1 104 ? -29.247 68.586 10.631 1.00 61.49 106 GLY A CA 1
ATOM 877 C C . GLY A 1 104 ? -27.738 68.516 10.470 1.00 64.45 106 GLY A C 1
ATOM 878 O O . GLY A 1 104 ? -27.246 67.782 9.605 1.00 63.36 106 GLY A O 1
ATOM 879 N N . GLN A 1 105 ? -26.989 69.295 11.291 1.00 59.80 107 GLN A N 1
ATOM 880 C CA . GLN A 1 105 ? -25.526 69.252 11.288 1.00 60.08 107 GLN A CA 1
ATOM 881 C C . GLN A 1 105 ? -25.072 67.910 11.908 1.00 65.65 107 GLN A C 1
ATOM 882 O O . GLN A 1 105 ? -25.575 67.518 12.978 1.00 64.84 107 GLN A O 1
ATOM 888 N N . PRO A 1 106 ? -24.185 67.163 11.207 1.00 62.64 108 PRO A N 1
ATOM 889 C CA . PRO A 1 106 ? -23.786 65.842 11.700 1.00 62.42 108 PRO A CA 1
ATOM 890 C C . PRO A 1 106 ? -22.695 65.814 12.768 1.00 66.48 108 PRO A C 1
ATOM 891 O O . PRO A 1 106 ? -21.991 66.810 13.002 1.00 64.36 108 PRO A O 1
ATOM 895 N N . LEU A 1 107 ? -22.522 64.603 13.346 1.00 63.53 109 LEU A N 1
ATOM 896 C CA . LEU A 1 107 ? -21.529 64.207 14.343 1.00 64.13 109 LEU A CA 1
ATOM 897 C C . LEU A 1 107 ? -20.194 64.923 14.127 1.00 65.41 109 LEU A C 1
ATOM 898 O O . LEU A 1 107 ? -19.710 65.661 14.985 1.00 66.34 109 LEU A O 1
ATOM 903 N N . ARG A 1 108 ? -19.616 64.692 12.967 1.00 57.46 110 ARG A N 1
ATOM 904 C CA . ARG A 1 108 ? -18.370 65.274 12.559 1.00 55.49 110 ARG A CA 1
ATOM 905 C C . ARG A 1 108 ? -18.676 66.021 11.261 1.00 52.35 110 ARG A C 1
ATOM 906 O O . ARG A 1 108 ? -19.175 65.426 10.294 1.00 50.41 110 ARG A O 1
ATOM 914 N N . GLU A 1 109 ? -18.470 67.351 11.289 1.00 43.59 111 GLU A N 1
ATOM 915 C CA . GLU A 1 109 ? -18.627 68.216 10.133 1.00 40.42 111 GLU A CA 1
ATOM 916 C C . GLU A 1 109 ? -17.428 69.169 10.022 1.00 44.14 111 GLU A C 1
ATOM 917 O O . GLU A 1 109 ? -17.402 70.210 10.688 1.00 44.28 111 GLU A O 1
ATOM 923 N N . CYS A 1 110 ? -16.440 68.799 9.189 1.00 38.27 112 CYS A N 1
ATOM 924 C CA A CYS A 1 110 ? -15.246 69.599 8.979 0.50 38.22 112 CYS A CA 1
ATOM 925 C CA B CYS A 1 110 ? -15.238 69.587 8.976 0.50 37.72 112 CYS A CA 1
ATOM 926 C C . CYS A 1 110 ? -15.271 70.252 7.610 1.00 41.29 112 CYS A C 1
ATOM 927 O O . CYS A 1 110 ? -15.543 69.590 6.606 1.00 40.30 112 CYS A O 1
ATOM 932 N N . ALA A 1 111 ? -14.948 71.546 7.566 1.00 36.69 113 ALA A N 1
ATOM 933 C CA . ALA A 1 111 ? -14.908 72.337 6.340 1.00 36.01 113 ALA A CA 1
ATOM 934 C C . ALA A 1 111 ? -13.880 71.753 5.352 1.00 37.24 113 ALA A C 1
ATOM 935 O O . ALA A 1 111 ? -12.879 71.168 5.762 1.00 37.23 113 ALA A O 1
ATOM 937 N N . VAL A 1 112 ? -14.180 71.807 4.060 1.00 33.60 114 VAL A N 1
ATOM 938 C CA . VAL A 1 112 ? -13.249 71.329 3.027 1.00 33.15 114 VAL A CA 1
ATOM 939 C C . VAL A 1 112 ? -12.897 72.554 2.192 1.00 34.31 114 VAL A C 1
ATOM 940 O O . VAL A 1 112 ? -11.736 72.872 2.000 1.00 32.74 114 VAL A O 1
ATOM 944 N N . THR A 1 113 ? -13.927 73.232 1.718 1.00 33.31 115 THR A N 1
ATOM 945 C CA . THR A 1 113 ? -13.804 74.402 0.886 1.00 33.60 115 THR A CA 1
ATOM 946 C C . THR A 1 113 ? -14.696 75.480 1.479 1.00 36.94 115 THR A C 1
ATOM 947 O O . THR A 1 113 ? -15.786 75.182 1.974 1.00 34.91 115 THR A O 1
ATOM 951 N N A CYS A 1 114 ? -14.241 76.738 1.410 0.50 33.06 116 CYS A N 1
ATOM 952 N N B CYS A 1 114 ? -14.232 76.733 1.377 0.50 34.85 116 CYS A N 1
ATOM 953 C CA A CYS A 1 114 ? -15.001 77.895 1.871 0.50 32.72 116 CYS A CA 1
ATOM 954 C CA B CYS A 1 114 ? -14.902 77.917 1.885 0.50 35.37 116 CYS A CA 1
ATOM 955 C C A CYS A 1 114 ? -15.078 78.899 0.754 0.50 38.37 116 CYS A C 1
ATOM 956 C C B CYS A 1 114 ? -14.932 79.030 0.865 0.50 38.82 116 CYS A C 1
ATOM 957 O O A CYS A 1 114 ? -14.254 78.897 -0.164 0.50 38.04 116 CYS A O 1
ATOM 958 O O B CYS A 1 114 ? -13.980 79.203 0.101 0.50 37.24 116 CYS A O 1
ATOM 963 N N . ARG A 1 115 ? -15.988 79.848 0.924 1.00 36.37 117 ARG A N 1
ATOM 964 C CA . ARG A 1 115 ? -16.073 81.059 0.156 1.00 36.72 117 ARG A CA 1
ATOM 965 C C . ARG A 1 115 ? -16.010 82.120 1.295 1.00 40.48 117 ARG A C 1
ATOM 966 O O . ARG A 1 115 ? -16.964 82.258 2.088 1.00 36.94 117 ARG A O 1
ATOM 974 N N . TYR A 1 116 ? -14.863 82.813 1.414 1.00 40.13 118 TYR A N 1
ATOM 975 C CA . TYR A 1 116 ? -14.773 83.872 2.420 1.00 40.92 118 TYR A CA 1
ATOM 976 C C . TYR A 1 116 ? -15.720 85.010 2.011 1.00 41.75 118 TYR A C 1
ATOM 977 O O . TYR A 1 116 ? -15.641 85.497 0.888 1.00 40.78 118 TYR A O 1
ATOM 986 N N . ASP A 1 117 ? -16.678 85.333 2.874 1.00 38.85 119 ASP A N 1
ATOM 987 C CA . ASP A 1 117 ? -17.668 86.373 2.618 1.00 39.74 119 ASP A CA 1
ATOM 988 C C . ASP A 1 117 ? -17.241 87.666 3.333 1.00 46.89 119 ASP A C 1
ATOM 989 O O . ASP A 1 117 ? -17.285 87.728 4.568 1.00 44.41 119 ASP A O 1
ATOM 994 N N . ARG A 1 118 ? -16.795 88.670 2.551 1.00 47.40 120 ARG A N 1
ATOM 995 C CA . ARG A 1 118 ? -16.337 89.983 3.044 1.00 49.18 120 ARG A CA 1
ATOM 996 C C . ARG A 1 118 ? -17.405 90.684 3.886 1.00 52.44 120 ARG A C 1
ATOM 997 O O . ARG A 1 118 ? -17.093 91.127 4.993 1.00 52.47 120 ARG A O 1
ATOM 1005 N N . ASP A 1 119 ? -18.665 90.733 3.399 1.00 48.18 121 ASP A N 1
ATOM 1006 C CA . ASP A 1 119 ? -19.762 91.384 4.127 1.00 49.05 121 ASP A CA 1
ATOM 1007 C C . ASP A 1 119 ? -19.951 90.896 5.555 1.00 55.13 121 ASP A C 1
ATOM 1008 O O . ASP A 1 119 ? -19.932 91.722 6.469 1.00 57.37 121 ASP A O 1
ATOM 1013 N N . SER A 1 120 ? -20.112 89.569 5.752 1.00 48.55 122 SER A N 1
ATOM 1014 C CA . SER A 1 120 ? -20.340 88.960 7.062 1.00 46.79 122 SER A CA 1
ATOM 1015 C C . SER A 1 120 ? -19.042 88.642 7.815 1.00 48.17 122 SER A C 1
ATOM 1016 O O . SER A 1 120 ? -19.094 88.224 8.975 1.00 48.24 122 SER A O 1
ATOM 1019 N N . ASP A 1 121 ? -17.879 88.805 7.155 1.00 44.17 123 ASP A N 1
ATOM 1020 C CA . ASP A 1 121 ? -16.555 88.466 7.717 1.00 43.97 123 ASP A CA 1
ATOM 1021 C C . ASP A 1 121 ? -16.484 86.950 8.143 1.00 48.91 123 ASP A C 1
ATOM 1022 O O . ASP A 1 121 ? -15.778 86.562 9.086 1.00 49.22 123 ASP A O 1
ATOM 1027 N N . LEU A 1 122 ? -17.203 86.098 7.385 1.00 44.33 124 LEU A N 1
ATOM 1028 C CA . LEU A 1 122 ? -17.309 84.663 7.638 1.00 41.84 124 LEU A CA 1
ATOM 1029 C C . LEU A 1 122 ? -16.766 83.798 6.530 1.00 42.49 124 LEU A C 1
ATOM 1030 O O . LEU A 1 122 ? -16.830 84.157 5.354 1.00 41.54 124 LEU A O 1
ATOM 1035 N N . ASN A 1 123 ? -16.255 82.635 6.919 1.00 37.53 125 ASN A N 1
ATOM 1036 C CA . ASN A 1 123 ? -15.803 81.596 6.005 1.00 36.25 125 ASN A CA 1
ATOM 1037 C C . ASN A 1 123 ? -17.048 80.747 5.760 1.00 36.75 125 ASN A C 1
ATOM 1038 O O . ASN A 1 123 ? -17.404 79.958 6.634 1.00 35.31 125 ASN A O 1
ATOM 1043 N N . VAL A 1 124 ? -17.770 80.987 4.643 1.00 31.92 126 VAL A N 1
ATOM 1044 C CA . VAL A 1 124 ? -18.990 80.233 4.300 1.00 32.12 126 VAL A CA 1
ATOM 1045 C C . VAL A 1 124 ? -18.553 78.880 3.723 1.00 37.15 126 VAL A C 1
ATOM 1046 O O . VAL A 1 124 ? -17.869 78.826 2.700 1.00 35.63 126 VAL A O 1
ATOM 1050 N N . VAL A 1 125 ? -18.879 77.806 4.432 1.00 35.47 127 VAL A N 1
ATOM 1051 C CA . VAL A 1 125 ? -18.482 76.437 4.053 1.00 34.06 127 VAL A CA 1
ATOM 1052 C C . VAL A 1 125 ? -19.360 75.951 2.911 1.00 33.85 127 VAL A C 1
ATOM 1053 O O . VAL A 1 125 ? -20.580 75.920 3.031 1.00 32.37 127 VAL A O 1
ATOM 1057 N N . THR A 1 126 ? -18.729 75.614 1.793 1.00 31.65 128 THR A N 1
ATOM 1058 C CA . THR A 1 126 ? -19.431 75.144 0.587 1.00 32.51 128 THR A CA 1
ATOM 1059 C C . THR A 1 126 ? -19.419 73.619 0.484 1.00 32.61 128 THR A C 1
ATOM 1060 O O . THR A 1 126 ? -20.331 73.039 -0.091 1.00 32.24 128 THR A O 1
ATOM 1064 N N . GLN A 1 127 ? -18.384 72.993 1.042 1.00 29.10 129 GLN A N 1
ATOM 1065 C CA . GLN A 1 127 ? -18.217 71.547 1.100 1.00 29.91 129 GLN A CA 1
ATOM 1066 C C . GLN A 1 127 ? -17.608 71.189 2.435 1.00 33.67 129 GLN A C 1
ATOM 1067 O O . GLN A 1 127 ? -16.691 71.882 2.911 1.00 31.44 129 GLN A O 1
ATOM 1073 N N . ALA A 1 128 ? -18.146 70.127 3.064 1.00 30.70 130 ALA A N 1
ATOM 1074 C CA . ALA A 1 128 ? -17.649 69.618 4.343 1.00 30.47 130 ALA A CA 1
ATOM 1075 C C . ALA A 1 128 ? -17.539 68.105 4.261 1.00 37.94 130 ALA A C 1
ATOM 1076 O O . ALA A 1 128 ? -18.098 67.497 3.367 1.00 37.97 130 ALA A O 1
ATOM 1078 N N . ARG A 1 129 ? -16.766 67.518 5.162 1.00 36.29 131 ARG A N 1
ATOM 1079 C CA . ARG A 1 129 ? -16.558 66.085 5.287 1.00 35.07 131 ARG A CA 1
ATOM 1080 C C . ARG A 1 129 ? -16.559 65.665 6.742 1.00 40.97 131 ARG A C 1
ATOM 1081 O O . ARG A 1 129 ? -16.637 66.509 7.628 1.00 40.85 131 ARG A O 1
ATOM 1089 N N . ASP A 1 130 ? -16.548 64.370 6.993 1.00 37.82 132 ASP A N 1
ATOM 1090 C CA . ASP A 1 130 ? -16.649 63.875 8.348 1.00 36.67 132 ASP A CA 1
ATOM 1091 C C . ASP A 1 130 ? -15.281 63.672 9.029 1.00 41.19 132 ASP A C 1
ATOM 1092 O O . ASP A 1 130 ? -15.214 63.087 10.081 1.00 43.23 132 ASP A O 1
ATOM 1097 N N . SER A 1 131 ? -14.208 64.205 8.456 1.00 38.90 133 SER A N 1
ATOM 1098 C CA . SER A 1 131 ? -12.883 64.152 9.041 1.00 39.29 133 SER A CA 1
ATOM 1099 C C . SER A 1 131 ? -12.104 65.438 8.685 1.00 47.43 133 SER A C 1
ATOM 1100 O O . SER A 1 131 ? -12.348 66.013 7.614 1.00 43.79 133 SER A O 1
ATOM 1103 N N . PRO A 1 132 ? -11.140 65.897 9.538 1.00 49.48 134 PRO A N 1
ATOM 1104 C CA . PRO A 1 132 ? -10.395 67.113 9.188 1.00 49.21 134 PRO A CA 1
ATOM 1105 C C . PRO A 1 132 ? -9.517 66.915 7.969 1.00 52.75 134 PRO A C 1
ATOM 1106 O O . PRO A 1 132 ? -8.999 65.825 7.726 1.00 53.63 134 PRO A O 1
ATOM 1110 N N . THR A 1 133 ? -9.361 67.989 7.197 1.00 47.80 135 THR A N 1
ATOM 1111 C CA . THR A 1 133 ? -8.588 68.004 5.968 1.00 47.40 135 THR A CA 1
ATOM 1112 C C . THR A 1 133 ? -8.032 69.428 5.759 1.00 53.00 135 THR A C 1
ATOM 1113 O O . THR A 1 133 ? -8.669 70.376 6.215 1.00 52.25 135 THR A O 1
ATOM 1117 N N . PRO A 1 134 ? -6.883 69.621 5.054 1.00 51.25 136 PRO A N 1
ATOM 1118 C CA . PRO A 1 134 ? -6.423 70.988 4.767 1.00 50.33 136 PRO A CA 1
ATOM 1119 C C . PRO A 1 134 ? -7.515 71.744 4.013 1.00 52.81 136 PRO A C 1
ATOM 1120 O O . PRO A 1 134 ? -8.205 71.176 3.163 1.00 55.61 136 PRO A O 1
ATOM 1124 N N . LEU A 1 135 ? -7.665 73.017 4.331 1.00 43.82 137 LEU A N 1
ATOM 1125 C CA . LEU A 1 135 ? -8.711 73.868 3.813 1.00 42.52 137 LEU A CA 1
ATOM 1126 C C . LEU A 1 135 ? -8.346 74.543 2.529 1.00 47.88 137 LEU A C 1
ATOM 1127 O O . LEU A 1 135 ? -7.169 74.748 2.246 1.00 49.45 137 LEU A O 1
ATOM 1132 N N . THR A 1 136 ? -9.371 74.949 1.773 1.00 43.05 138 THR A N 1
ATOM 1133 C CA . THR A 1 136 ? -9.248 75.626 0.493 1.00 43.26 138 THR A CA 1
ATOM 1134 C C . THR A 1 136 ? -10.261 76.775 0.501 1.00 46.29 138 THR A C 1
ATOM 1135 O O . THR A 1 136 ? -11.433 76.550 0.788 1.00 44.01 138 THR A O 1
ATOM 1139 N N . GLY A 1 137 ? -9.792 77.996 0.217 1.00 43.92 139 GLY A N 1
ATOM 1140 C CA . GLY A 1 137 ? -10.612 79.209 0.182 1.00 42.97 139 GLY A CA 1
ATOM 1141 C C . GLY A 1 137 ? -11.042 79.760 1.534 1.00 48.39 139 GLY A C 1
ATOM 1142 O O . GLY A 1 137 ? -11.833 80.708 1.580 1.00 48.61 139 GLY A O 1
ATOM 1143 N N A CYS A 1 138 ? -10.537 79.178 2.637 0.50 45.43 140 CYS A N 1
ATOM 1144 N N B CYS A 1 138 ? -10.493 79.199 2.627 0.50 45.54 140 CYS A N 1
ATOM 1145 C CA A CYS A 1 138 ? -10.889 79.577 4.002 0.50 46.57 140 CYS A CA 1
ATOM 1146 C CA B CYS A 1 138 ? -10.802 79.586 4.001 0.50 46.79 140 CYS A CA 1
ATOM 1147 C C A CYS A 1 138 ? -9.875 80.612 4.552 0.50 52.46 140 CYS A C 1
ATOM 1148 C C B CYS A 1 138 ? -9.829 80.654 4.511 0.50 52.51 140 CYS A C 1
ATOM 1149 O O A CYS A 1 138 ? -8.675 80.330 4.596 0.50 52.58 140 CYS A O 1
ATOM 1150 O O B CYS A 1 138 ? -8.616 80.429 4.512 0.50 52.65 140 CYS A O 1
ATOM 1155 N N . LYS A 1 139 ? -10.362 81.813 4.936 1.00 49.09 141 LYS A N 1
ATOM 1156 C CA . LYS A 1 139 ? -9.531 82.910 5.472 1.00 49.45 141 LYS A CA 1
ATOM 1157 C C . LYS A 1 139 ? -9.123 82.619 6.916 1.00 52.51 141 LYS A C 1
ATOM 1158 O O . LYS A 1 139 ? -9.981 82.305 7.754 1.00 51.96 141 LYS A O 1
ATOM 1164 N N . LYS A 1 140 ? -7.810 82.706 7.199 1.00 50.11 142 LYS A N 1
ATOM 1165 C CA . LYS A 1 140 ? -7.254 82.441 8.541 1.00 51.08 142 LYS A CA 1
ATOM 1166 C C . LYS A 1 140 ? -7.858 83.339 9.628 1.00 55.63 142 LYS A C 1
ATOM 1167 O O . LYS A 1 140 ? -8.156 84.511 9.376 1.00 54.05 142 LYS A O 1
ATOM 1173 N N . GLY A 1 141 ? -8.122 82.743 10.788 1.00 54.21 143 GLY A N 1
ATOM 1174 C CA . GLY A 1 141 ? -8.710 83.446 11.922 1.00 54.11 143 GLY A CA 1
ATOM 1175 C C . GLY A 1 141 ? -10.177 83.818 11.828 1.00 56.51 143 GLY A C 1
ATOM 1176 O O . GLY A 1 141 ? -10.719 84.354 12.794 1.00 58.39 143 GLY A O 1
ATOM 1177 N N . LYS A 1 142 ? -10.849 83.553 10.699 1.00 50.01 144 LYS A N 1
ATOM 1178 C CA . LYS A 1 142 ? -12.274 83.897 10.611 1.00 47.41 144 LYS A CA 1
ATOM 1179 C C . LYS A 1 142 ? -13.120 82.744 11.125 1.00 48.76 144 LYS A C 1
ATOM 1180 O O . LYS A 1 142 ? -12.650 81.602 11.152 1.00 49.16 144 LYS A O 1
ATOM 1186 N N . ASN A 1 143 ? -14.355 83.046 11.560 1.00 41.78 145 ASN A N 1
ATOM 1187 C CA . ASN A 1 143 ? -15.296 82.040 11.997 1.00 41.15 145 ASN A CA 1
ATOM 1188 C C . ASN A 1 143 ? -15.880 81.340 10.748 1.00 44.56 145 ASN A C 1
ATOM 1189 O O . ASN A 1 143 ? -15.846 81.905 9.648 1.00 44.17 145 ASN A O 1
ATOM 1194 N N . PHE A 1 144 ? -16.415 80.120 10.932 1.00 38.04 146 PHE A N 1
ATOM 1195 C CA . PHE A 1 144 ? -16.971 79.297 9.857 1.00 35.00 146 PHE A CA 1
ATOM 1196 C C . PHE A 1 144 ? -18.475 79.243 9.917 1.00 40.05 146 PHE A C 1
ATOM 1197 O O . PHE A 1 144 ? -19.049 79.195 11.005 1.00 40.67 146 PHE A O 1
ATOM 1205 N N . SER A 1 145 ? -19.118 79.280 8.750 1.00 35.97 147 SER A N 1
ATOM 1206 C CA . SER A 1 145 ? -20.568 79.204 8.640 1.00 35.26 147 SER A CA 1
ATOM 1207 C C . SER A 1 145 ? -20.939 77.929 7.837 1.00 39.45 147 SER A C 1
ATOM 1208 O O . SER A 1 145 ? -20.669 77.846 6.628 1.00 38.96 147 SER A O 1
ATOM 1211 N N . PHE A 1 146 ? -21.535 76.936 8.523 1.00 35.11 148 PHE A N 1
ATOM 1212 C CA . PHE A 1 146 ? -21.971 75.669 7.904 1.00 32.23 148 PHE A CA 1
ATOM 1213 C C . PHE A 1 146 ? -23.456 75.768 7.689 1.00 36.48 148 PHE A C 1
ATOM 1214 O O . PHE A 1 146 ? -24.188 75.574 8.630 1.00 35.98 148 PHE A O 1
ATOM 1222 N N . ALA A 1 147 ? -23.923 76.112 6.458 1.00 37.52 149 ALA A N 1
ATOM 1223 C CA . ALA A 1 147 ? -25.361 76.314 6.150 1.00 37.60 149 ALA A CA 1
ATOM 1224 C C . ALA A 1 147 ? -26.056 77.137 7.258 1.00 45.08 149 ALA A C 1
ATOM 1225 O O . ALA A 1 147 ? -27.038 76.693 7.852 1.00 44.50 149 ALA A O 1
ATOM 1227 N N . GLY A 1 148 ? -25.482 78.313 7.556 1.00 44.52 150 GLY A N 1
ATOM 1228 C CA . GLY A 1 148 ? -26.001 79.251 8.550 1.00 44.67 150 GLY A CA 1
ATOM 1229 C C . GLY A 1 148 ? -25.574 79.052 9.992 1.00 49.98 150 GLY A C 1
ATOM 1230 O O . GLY A 1 148 ? -25.810 79.936 10.811 1.00 52.47 150 GLY A O 1
ATOM 1231 N N . ILE A 1 149 ? -24.953 77.904 10.329 1.00 44.78 151 ILE A N 1
ATOM 1232 C CA . ILE A 1 149 ? -24.506 77.609 11.678 1.00 43.81 151 ILE A CA 1
ATOM 1233 C C . ILE A 1 149 ? -23.096 78.116 11.859 1.00 49.53 151 ILE A C 1
ATOM 1234 O O . ILE A 1 149 ? -22.190 77.678 11.149 1.00 48.66 151 ILE A O 1
ATOM 1239 N N . LEU A 1 150 ? -22.910 79.026 12.839 1.00 47.54 152 LEU A N 1
ATOM 1240 C CA . LEU A 1 150 ? -21.636 79.665 13.152 1.00 47.36 152 LEU A CA 1
ATOM 1241 C C . LEU A 1 150 ? -20.810 78.849 14.087 1.00 47.14 152 LEU A C 1
ATOM 1242 O O . LEU A 1 150 ? -21.286 78.453 15.141 1.00 46.42 152 LEU A O 1
ATOM 1247 N N . VAL A 1 151 ? -19.581 78.545 13.666 1.00 42.58 153 VAL A N 1
ATOM 1248 C CA . VAL A 1 151 ? -18.615 77.700 14.366 1.00 42.54 153 VAL A CA 1
ATOM 1249 C C . VAL A 1 151 ? -17.276 78.482 14.449 1.00 49.25 153 VAL A C 1
ATOM 1250 O O . VAL A 1 151 ? -16.946 79.270 13.552 1.00 47.01 153 VAL A O 1
ATOM 1254 N N . GLN A 1 152 ? -16.539 78.264 15.539 1.00 49.13 154 GLN A N 1
ATOM 1255 C CA . GLN A 1 152 ? -15.246 78.876 15.846 1.00 51.31 154 GLN A CA 1
ATOM 1256 C C . GLN A 1 152 ? -14.152 78.413 14.902 1.00 57.05 154 GLN A C 1
ATOM 1257 O O . GLN A 1 152 ? -13.391 79.243 14.397 1.00 61.15 154 GLN A O 1
ATOM 1263 N N . GLY A 1 153 ? -14.045 77.107 14.707 1.00 49.55 155 GLY A N 1
ATOM 1264 C CA . GLY A 1 153 ? -13.002 76.536 13.870 1.00 46.91 155 GLY A CA 1
ATOM 1265 C C . GLY A 1 153 ? -13.516 75.755 12.686 1.00 44.34 155 GLY A C 1
ATOM 1266 O O . GLY A 1 153 ? -14.717 75.769 12.403 1.00 40.98 155 GLY A O 1
ATOM 1267 N N . PRO A 1 154 ? -12.608 75.084 11.955 1.00 40.82 156 PRO A N 1
ATOM 1268 C CA . PRO A 1 154 ? -13.050 74.335 10.760 1.00 41.09 156 PRO A CA 1
ATOM 1269 C C . PRO A 1 154 ? -13.927 73.088 11.012 1.00 46.25 156 PRO A C 1
ATOM 1270 O O . PRO A 1 154 ? -14.514 72.631 10.060 1.00 47.19 156 PRO A O 1
ATOM 1274 N N . CYS A 1 155 ? -14.044 72.573 12.260 1.00 44.78 157 CYS A N 1
ATOM 1275 C CA A CYS A 1 155 ? -14.871 71.408 12.578 0.50 45.22 157 CYS A CA 1
ATOM 1276 C CA B CYS A 1 155 ? -14.859 71.397 12.598 0.50 45.05 157 CYS A CA 1
ATOM 1277 C C . CYS A 1 155 ? -16.060 71.724 13.518 1.00 51.18 157 CYS A C 1
ATOM 1278 O O . CYS A 1 155 ? -15.874 72.303 14.587 1.00 53.23 157 CYS A O 1
ATOM 1283 N N . ASN A 1 156 ? -17.300 71.363 13.073 1.00 49.52 158 ASN A N 1
ATOM 1284 C CA . ASN A 1 156 ? -18.666 71.570 13.634 1.00 48.31 158 ASN A CA 1
ATOM 1285 C C . ASN A 1 156 ? -19.351 70.352 14.322 1.00 51.33 158 ASN A C 1
ATOM 1286 O O . ASN A 1 156 ? -19.517 69.272 13.735 1.00 45.63 158 ASN A O 1
ATOM 1291 N N . PHE A 1 157 ? -19.828 70.584 15.578 1.00 51.70 159 PHE A N 1
ATOM 1292 C CA . PHE A 1 157 ? -20.471 69.550 16.422 1.00 50.78 159 PHE A CA 1
ATOM 1293 C C . PHE A 1 157 ? -21.763 70.027 17.131 1.00 71.31 159 PHE A C 1
ATOM 1294 O O . PHE A 1 157 ? -22.222 71.163 16.924 1.00 49.65 159 PHE A O 1
ATOM 1302 N N . GLU B 1 1 ? -3.692 45.329 -4.886 1.00 53.91 3 GLU B N 1
ATOM 1303 C CA . GLU B 1 1 ? -4.253 45.192 -3.532 1.00 54.35 3 GLU B CA 1
ATOM 1304 C C . GLU B 1 1 ? -3.526 46.069 -2.476 1.00 53.44 3 GLU B C 1
ATOM 1305 O O . GLU B 1 1 ? -4.190 46.724 -1.653 1.00 54.48 3 GLU B O 1
ATOM 1311 N N . ASN B 1 2 ? -2.177 46.033 -2.463 1.00 42.06 4 ASN B N 1
ATOM 1312 C CA . ASN B 1 2 ? -1.404 46.846 -1.521 1.00 37.80 4 ASN B CA 1
ATOM 1313 C C . ASN B 1 2 ? -1.244 48.233 -2.064 1.00 35.39 4 ASN B C 1
ATOM 1314 O O . ASN B 1 2 ? -0.930 48.431 -3.245 1.00 34.43 4 ASN B O 1
ATOM 1319 N N . ILE B 1 3 ? -1.419 49.203 -1.185 1.00 29.83 5 ILE B N 1
ATOM 1320 C CA . ILE B 1 3 ? -1.201 50.593 -1.546 1.00 28.37 5 ILE B CA 1
ATOM 1321 C C . ILE B 1 3 ? 0.278 50.912 -1.328 1.00 31.25 5 ILE B C 1
ATOM 1322 O O . ILE B 1 3 ? 0.773 50.755 -0.206 1.00 30.09 5 ILE B O 1
ATOM 1327 N N . THR B 1 4 ? 0.967 51.381 -2.385 1.00 26.95 6 THR B N 1
ATOM 1328 C CA . THR B 1 4 ? 2.336 51.877 -2.254 1.00 25.82 6 THR B CA 1
ATOM 1329 C C . THR B 1 4 ? 2.229 53.388 -2.267 1.00 27.72 6 THR B C 1
ATOM 1330 O O . THR B 1 4 ? 1.736 53.947 -3.235 1.00 26.98 6 THR B O 1
ATOM 1334 N N . GLN B 1 5 ? 2.702 54.059 -1.194 1.00 25.33 7 GLN B N 1
ATOM 1335 C CA . GLN B 1 5 ? 2.617 55.519 -1.060 1.00 22.26 7 GLN B CA 1
ATOM 1336 C C . GLN B 1 5 ? 3.974 56.086 -0.699 1.00 25.44 7 GLN B C 1
ATOM 1337 O O . GLN B 1 5 ? 4.751 55.437 -0.013 1.00 24.62 7 GLN B O 1
ATOM 1343 N N . TRP B 1 6 ? 4.260 57.283 -1.187 1.00 22.11 8 TRP B N 1
ATOM 1344 C CA . TRP B 1 6 ? 5.518 57.949 -0.959 1.00 22.64 8 TRP B CA 1
ATOM 1345 C C . TRP B 1 6 ? 5.340 59.453 -0.803 1.00 26.97 8 TRP B C 1
ATOM 1346 O O . TRP B 1 6 ? 4.408 60.036 -1.359 1.00 25.05 8 TRP B O 1
ATOM 1357 N N . ASN B 1 7 ? 6.333 60.078 -0.155 1.00 23.76 9 ASN B N 1
ATOM 1358 C CA . ASN B 1 7 ? 6.468 61.513 0.022 1.00 23.27 9 ASN B CA 1
ATOM 1359 C C . ASN B 1 7 ? 7.144 62.108 -1.207 1.00 27.62 9 ASN B C 1
ATOM 1360 O O . ASN B 1 7 ? 7.960 61.436 -1.832 1.00 26.52 9 ASN B O 1
ATOM 1365 N N . LEU B 1 8 ? 6.862 63.397 -1.507 1.00 24.09 10 LEU B N 1
ATOM 1366 C CA . LEU B 1 8 ? 7.494 64.129 -2.603 1.00 23.43 10 LEU B CA 1
ATOM 1367 C C . LEU B 1 8 ? 8.014 65.395 -2.008 1.00 27.87 10 LEU B C 1
ATOM 1368 O O . LEU B 1 8 ? 7.418 65.926 -1.084 1.00 27.97 10 LEU B O 1
ATOM 1373 N N . GLN B 1 9 ? 9.106 65.901 -2.540 1.00 25.96 11 GLN B N 1
ATOM 1374 C CA . GLN B 1 9 ? 9.697 67.147 -2.044 1.00 26.03 11 GLN B CA 1
ATOM 1375 C C . GLN B 1 9 ? 8.778 68.362 -2.229 1.00 31.44 11 GLN B C 1
ATOM 1376 O O . GLN B 1 9 ? 8.010 68.455 -3.210 1.00 29.39 11 GLN B O 1
ATOM 1382 N N . ASP B 1 10 ? 8.859 69.281 -1.263 1.00 28.47 12 ASP B N 1
ATOM 1383 C CA . ASP B 1 10 ? 8.101 70.524 -1.258 1.00 29.28 12 ASP B CA 1
ATOM 1384 C C . ASP B 1 10 ? 8.676 71.399 -0.166 1.00 38.44 12 ASP B C 1
ATOM 1385 O O . ASP B 1 10 ? 8.436 71.142 1.035 1.00 37.04 12 ASP B O 1
ATOM 1390 N N . ASN B 1 11 ? 9.374 72.486 -0.582 1.00 35.72 13 ASN B N 1
ATOM 1391 C CA . ASN B 1 11 ? 9.946 73.468 0.333 1.00 35.44 13 ASN B CA 1
ATOM 1392 C C . ASN B 1 11 ? 8.861 74.157 1.156 1.00 38.30 13 ASN B C 1
ATOM 1393 O O . ASN B 1 11 ? 9.136 74.587 2.259 1.00 38.71 13 ASN B O 1
ATOM 1398 N N . GLY B 1 12 ? 7.633 74.213 0.642 1.00 34.12 14 GLY B N 1
ATOM 1399 C CA . GLY B 1 12 ? 6.509 74.818 1.352 1.00 33.23 14 GLY B CA 1
ATOM 1400 C C . GLY B 1 12 ? 5.891 73.970 2.443 1.00 38.47 14 GLY B C 1
ATOM 1401 O O . GLY B 1 12 ? 4.980 74.444 3.130 1.00 38.21 14 GLY B O 1
ATOM 1402 N N . THR B 1 13 ? 6.317 72.681 2.578 1.00 35.41 15 THR B N 1
ATOM 1403 C CA . THR B 1 13 ? 5.778 71.798 3.626 1.00 35.65 15 THR B CA 1
ATOM 1404 C C . THR B 1 13 ? 6.892 71.483 4.584 1.00 41.11 15 THR B C 1
ATOM 1405 O O . THR B 1 13 ? 7.903 70.873 4.211 1.00 41.00 15 THR B O 1
ATOM 1409 N N . GLU B 1 14 ? 6.706 71.911 5.827 1.00 38.09 16 GLU B N 1
ATOM 1410 C CA . GLU B 1 14 ? 7.675 71.669 6.896 1.00 36.90 16 GLU B CA 1
ATOM 1411 C C . GLU B 1 14 ? 7.732 70.138 7.169 1.00 34.09 16 GLU B C 1
ATOM 1412 O O . GLU B 1 14 ? 6.738 69.427 7.036 1.00 32.60 16 GLU B O 1
ATOM 1418 N N . GLY B 1 15 ? 8.915 69.665 7.492 1.00 29.53 17 GLY B N 1
ATOM 1419 C CA . GLY B 1 15 ? 9.145 68.273 7.827 1.00 28.58 17 GLY B CA 1
ATOM 1420 C C . GLY B 1 15 ? 9.869 67.584 6.710 1.00 29.82 17 GLY B C 1
ATOM 1421 O O . GLY B 1 15 ? 10.701 68.203 6.052 1.00 28.43 17 GLY B O 1
ATOM 1422 N N . ILE B 1 16 ? 9.552 66.297 6.482 1.00 27.33 18 ILE B N 1
ATOM 1423 C CA . ILE B 1 16 ? 10.208 65.496 5.426 1.00 25.97 18 ILE B CA 1
ATOM 1424 C C . ILE B 1 16 ? 10.191 66.161 4.045 1.00 29.60 18 ILE B C 1
ATOM 1425 O O . ILE B 1 16 ? 11.209 66.114 3.368 1.00 29.83 18 ILE B O 1
ATOM 1430 N N . GLN B 1 17 ? 9.049 66.775 3.623 1.00 28.77 19 GLN B N 1
ATOM 1431 C CA . GLN B 1 17 ? 8.947 67.419 2.288 1.00 28.09 19 GLN B CA 1
ATOM 1432 C C . GLN B 1 17 ? 9.996 68.498 2.101 1.00 32.44 19 GLN B C 1
ATOM 1433 O O . GLN B 1 17 ? 10.642 68.527 1.065 1.00 32.41 19 GLN B O 1
ATOM 1439 N N . ARG B 1 18 ? 10.225 69.331 3.133 1.00 32.36 20 ARG B N 1
ATOM 1440 C CA . ARG B 1 18 ? 11.241 70.385 3.117 1.00 32.11 20 ARG B CA 1
ATOM 1441 C C . ARG B 1 18 ? 12.629 69.756 3.144 1.00 35.92 20 ARG B C 1
ATOM 1442 O O . ARG B 1 18 ? 13.471 70.135 2.329 1.00 36.40 20 ARG B O 1
ATOM 1450 N N . ALA B 1 19 ? 12.866 68.753 4.040 1.00 31.04 21 ALA B N 1
ATOM 1451 C CA . ALA B 1 19 ? 14.161 68.069 4.118 1.00 30.34 21 ALA B CA 1
ATOM 1452 C C . ALA B 1 19 ? 14.552 67.450 2.795 1.00 33.89 21 ALA B C 1
ATOM 1453 O O . ALA B 1 19 ? 15.722 67.511 2.429 1.00 34.93 21 ALA B O 1
ATOM 1455 N N . MET B 1 20 ? 13.584 66.836 2.075 1.00 29.15 22 MET B N 1
ATOM 1456 C CA . MET B 1 20 ? 13.830 66.210 0.758 1.00 27.65 22 MET B CA 1
ATOM 1457 C C . MET B 1 20 ? 14.222 67.294 -0.266 1.00 32.26 22 MET B C 1
ATOM 1458 O O . MET B 1 20 ? 15.134 67.082 -1.071 1.00 30.96 22 MET B O 1
ATOM 1463 N N . PHE B 1 21 ? 13.499 68.440 -0.249 1.00 32.25 23 PHE B N 1
ATOM 1464 C CA . PHE B 1 21 ? 13.784 69.555 -1.137 1.00 34.97 23 PHE B CA 1
ATOM 1465 C C . PHE B 1 21 ? 15.260 70.003 -0.967 1.00 40.44 23 PHE B C 1
ATOM 1466 O O . PHE B 1 21 ? 15.991 70.089 -1.954 1.00 40.31 23 PHE B O 1
ATOM 1474 N N . GLN B 1 22 ? 15.688 70.220 0.293 1.00 38.56 24 GLN B N 1
ATOM 1475 C CA . GLN B 1 22 ? 17.044 70.657 0.668 1.00 38.63 24 GLN B CA 1
ATOM 1476 C C . GLN B 1 22 ? 18.128 69.720 0.234 1.00 41.20 24 GLN B C 1
ATOM 1477 O O . GLN B 1 22 ? 19.237 70.174 -0.033 1.00 42.78 24 GLN B O 1
ATOM 1483 N N . ARG B 1 23 ? 17.826 68.418 0.167 1.00 35.37 25 ARG B N 1
ATOM 1484 C CA . ARG B 1 23 ? 18.786 67.365 -0.184 1.00 33.56 25 ARG B CA 1
ATOM 1485 C C . ARG B 1 23 ? 18.693 66.919 -1.619 1.00 38.26 25 ARG B C 1
ATOM 1486 O O . ARG B 1 23 ? 19.451 66.039 -2.033 1.00 38.73 25 ARG B O 1
ATOM 1494 N N . GLY B 1 24 ? 17.789 67.536 -2.380 1.00 36.72 26 GLY B N 1
ATOM 1495 C CA . GLY B 1 24 ? 17.584 67.210 -3.792 1.00 36.80 26 GLY B CA 1
ATOM 1496 C C . GLY B 1 24 ? 16.956 65.842 -4.012 1.00 39.96 26 GLY B C 1
ATOM 1497 O O . GLY B 1 24 ? 17.238 65.191 -5.018 1.00 40.08 26 GLY B O 1
ATOM 1498 N N . VAL B 1 25 ? 16.128 65.383 -3.048 1.00 33.98 27 VAL B N 1
ATOM 1499 C CA . VAL B 1 25 ? 15.453 64.085 -3.114 1.00 31.14 27 VAL B CA 1
ATOM 1500 C C . VAL B 1 25 ? 14.040 64.379 -3.599 1.00 33.93 27 VAL B C 1
ATOM 1501 O O . VAL B 1 25 ? 13.393 65.282 -3.080 1.00 35.47 27 VAL B O 1
ATOM 1505 N N . ASN B 1 26 ? 13.573 63.635 -4.593 1.00 28.59 28 ASN B N 1
ATOM 1506 C CA . ASN B 1 26 ? 12.250 63.868 -5.178 1.00 28.03 28 ASN B CA 1
ATOM 1507 C C . ASN B 1 26 ? 11.153 63.047 -4.577 1.00 29.32 28 ASN B C 1
ATOM 1508 O O . ASN B 1 26 ? 10.078 63.570 -4.357 1.00 27.50 28 ASN B O 1
ATOM 1513 N N . ARG B 1 27 ? 11.419 61.754 -4.328 1.00 25.99 29 ARG B N 1
ATOM 1514 C CA . ARG B 1 27 ? 10.458 60.788 -3.864 1.00 25.68 29 ARG B CA 1
ATOM 1515 C C . ARG B 1 27 ? 11.065 59.932 -2.798 1.00 29.42 29 ARG B C 1
ATOM 1516 O O . ARG B 1 27 ? 12.143 59.386 -2.985 1.00 29.02 29 ARG B O 1
ATOM 1524 N N . SER B 1 28 ? 10.354 59.790 -1.676 1.00 25.92 30 SER B N 1
ATOM 1525 C CA . SER B 1 28 ? 10.809 58.960 -0.551 1.00 24.20 30 SER B CA 1
ATOM 1526 C C . SER B 1 28 ? 9.638 58.127 -0.084 1.00 26.80 30 SER B C 1
ATOM 1527 O O . SER B 1 28 ? 8.619 58.669 0.348 1.00 27.49 30 SER B O 1
ATOM 1530 N N . LEU B 1 29 ? 9.794 56.817 -0.159 1.00 23.22 31 LEU B N 1
ATOM 1531 C CA . LEU B 1 29 ? 8.790 55.833 0.230 1.00 23.22 31 LEU B CA 1
ATOM 1532 C C . LEU B 1 29 ? 8.219 56.089 1.637 1.00 26.72 31 LEU B C 1
ATOM 1533 O O . LEU B 1 29 ? 8.956 56.382 2.577 1.00 25.58 31 LEU B O 1
ATOM 1538 N N . HIS B 1 30 ? 6.904 56.000 1.748 1.00 22.08 32 HIS B N 1
ATOM 1539 C CA . HIS B 1 30 ? 6.227 56.145 3.002 1.00 23.03 32 HIS B CA 1
ATOM 1540 C C . HIS B 1 30 ? 5.855 54.739 3.466 1.00 25.82 32 HIS B C 1
ATOM 1541 O O . HIS B 1 30 ? 6.243 54.329 4.551 1.00 24.79 32 HIS B O 1
ATOM 1548 N N . GLY B 1 31 ? 5.206 53.976 2.614 1.00 23.16 33 GLY B N 1
ATOM 1549 C CA . GLY B 1 31 ? 4.864 52.609 2.975 1.00 23.14 33 GLY B CA 1
ATOM 1550 C C . GLY B 1 31 ? 4.233 51.782 1.875 1.00 28.24 33 GLY B C 1
ATOM 1551 O O . GLY B 1 31 ? 3.875 52.299 0.810 1.00 26.28 33 GLY B O 1
ATOM 1552 N N . ILE B 1 32 ? 4.114 50.478 2.149 1.00 25.47 34 ILE B N 1
ATOM 1553 C CA . ILE B 1 32 ? 3.427 49.492 1.295 1.00 25.14 34 ILE B CA 1
ATOM 1554 C C . ILE B 1 32 ? 2.384 48.911 2.225 1.00 29.45 34 ILE B C 1
ATOM 1555 O O . ILE B 1 32 ? 2.705 48.279 3.235 1.00 26.36 34 ILE B O 1
ATOM 1560 N N . TRP B 1 33 ? 1.140 49.239 1.928 1.00 28.95 35 TRP B N 1
ATOM 1561 C CA . TRP B 1 33 ? 0.050 48.951 2.817 1.00 29.39 35 TRP B CA 1
ATOM 1562 C C . TRP B 1 33 ? -0.997 47.936 2.361 1.00 34.96 35 TRP B C 1
ATOM 1563 O O . TRP B 1 33 ? -1.950 48.294 1.675 1.00 35.73 35 TRP B O 1
ATOM 1574 N N . PRO B 1 34 ? -0.917 46.705 2.873 1.00 33.24 36 PRO B N 1
ATOM 1575 C CA . PRO B 1 34 ? -2.034 45.754 2.686 1.00 34.66 36 PRO B CA 1
ATOM 1576 C C . PRO B 1 34 ? -3.232 46.249 3.525 1.00 39.15 36 PRO B C 1
ATOM 1577 O O . PRO B 1 34 ? -3.095 47.192 4.323 1.00 38.25 36 PRO B O 1
ATOM 1581 N N . GLU B 1 35 ? -4.377 45.595 3.405 1.00 38.21 37 GLU B N 1
ATOM 1582 C CA . GLU B 1 35 ? -5.584 45.967 4.161 1.00 38.23 37 GLU B CA 1
ATOM 1583 C C . GLU B 1 35 ? -5.412 45.756 5.658 1.00 37.85 37 GLU B C 1
ATOM 1584 O O . GLU B 1 35 ? -5.903 46.556 6.431 1.00 36.56 37 GLU B O 1
ATOM 1590 N N . LYS B 1 36 ? -4.788 44.650 6.071 1.00 32.43 38 LYS B N 1
ATOM 1591 C CA . LYS B 1 36 ? -4.619 44.329 7.479 1.00 31.92 38 LYS B CA 1
ATOM 1592 C C . LYS B 1 36 ? -3.533 45.225 8.139 1.00 36.78 38 LYS B C 1
ATOM 1593 O O . LYS B 1 36 ? -2.416 45.347 7.617 1.00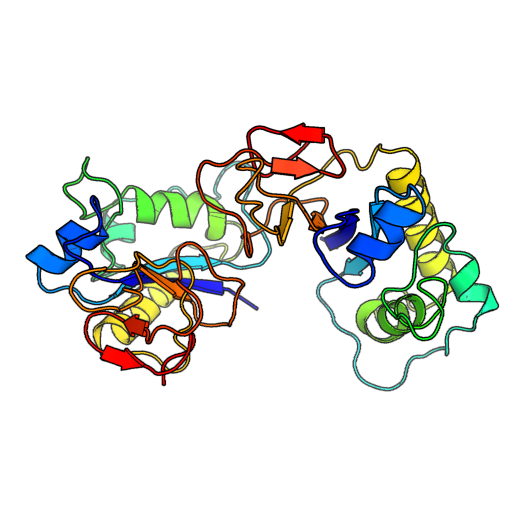 35.23 38 LYS B O 1
ATOM 1599 N N . ILE B 1 37 ? -3.896 45.848 9.271 1.00 34.00 39 ILE B N 1
ATOM 1600 C CA . ILE B 1 37 ? -3.034 46.698 10.085 1.00 34.27 39 ILE B CA 1
ATOM 1601 C C . ILE B 1 37 ? -2.617 45.805 11.238 1.00 37.00 39 ILE B C 1
ATOM 1602 O O . ILE B 1 37 ? -3.474 45.148 11.840 1.00 35.67 39 ILE B O 1
ATOM 1607 N N A CYS B 1 3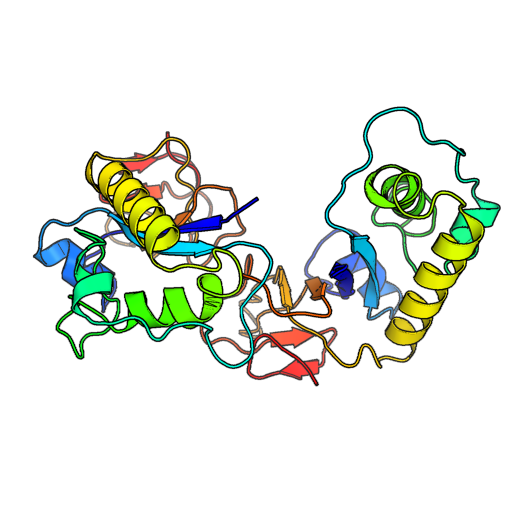8 ? -1.319 45.788 11.534 0.53 33.36 40 CYS B N 1
ATOM 1608 N N B CYS B 1 38 ? -1.280 45.724 11.531 0.47 33.02 40 CYS B N 1
ATOM 1609 C CA A CYS B 1 38 ? -0.788 44.976 12.623 0.53 33.14 40 CYS B CA 1
ATOM 1610 C CA B CYS B 1 38 ? -0.660 44.910 12.610 0.47 32.68 40 CYS B CA 1
ATOM 1611 C C A CYS B 1 38 ? -1.127 45.612 13.962 0.53 38.82 40 CYS B C 1
ATOM 1612 C C B CYS B 1 38 ? -0.918 45.556 13.979 0.47 38.57 40 CYS B C 1
ATOM 1613 O O A CYS B 1 38 ? -1.056 46.829 14.102 0.53 39.72 40 CYS B O 1
ATOM 1614 O O B CYS B 1 38 ? -0.568 46.719 14.165 0.47 39.39 40 CYS B O 1
ATOM 1619 N N . THR B 1 39 ? -1.473 44.794 14.945 1.00 35.62 41 THR B N 1
ATOM 1620 C CA . THR B 1 39 ? -1.756 45.245 16.311 1.00 34.55 41 THR B CA 1
ATOM 1621 C C . THR B 1 39 ? -1.015 44.275 17.195 1.00 36.37 41 THR B C 1
ATOM 1622 O O . THR B 1 39 ? -0.833 43.120 16.826 1.00 35.43 41 THR B O 1
ATOM 1626 N N . GLY B 1 40 ? -0.544 44.745 18.329 1.00 31.08 42 GLY B N 1
ATOM 1627 C CA . GLY B 1 40 ? 0.136 43.856 19.255 1.00 28.84 42 GLY B CA 1
ATOM 1628 C C . GLY B 1 40 ? 1.622 43.832 19.045 1.00 32.58 42 GLY B C 1
ATOM 1629 O O . GLY B 1 40 ? 2.190 44.704 18.388 1.00 33.22 42 GLY B O 1
ATOM 1630 N N . VAL B 1 41 ? 2.252 42.834 19.619 1.00 29.60 43 VAL B N 1
ATOM 1631 C CA . VAL B 1 41 ? 3.697 42.646 19.585 1.00 29.78 43 VAL B CA 1
ATOM 1632 C C . VAL B 1 41 ? 4.211 42.051 18.257 1.00 36.19 43 VAL B C 1
ATOM 1633 O O . VAL B 1 41 ? 3.860 40.928 17.907 1.00 37.42 43 VAL B O 1
ATOM 1637 N N . PRO B 1 42 ? 5.140 42.761 17.586 1.00 33.00 44 PRO B N 1
ATOM 1638 C CA . PRO B 1 42 ? 5.743 42.212 16.363 1.00 32.02 44 PRO B CA 1
ATOM 1639 C C . PRO B 1 42 ? 6.456 40.898 16.638 1.00 33.71 44 PRO B C 1
ATOM 1640 O O . PRO B 1 42 ? 7.048 40.699 17.705 1.00 32.74 44 PRO B O 1
ATOM 1644 N N . SER B 1 43 ? 6.429 40.021 15.643 1.00 29.29 45 SER B N 1
ATOM 1645 C CA . SER B 1 43 ? 7.083 38.708 15.660 1.00 29.02 45 SER B CA 1
ATOM 1646 C C . SER B 1 43 ? 8.614 38.881 15.641 1.00 32.25 45 SER B C 1
ATOM 1647 O O . SER B 1 43 ? 9.362 37.976 16.030 1.00 32.84 45 SER B O 1
ATOM 1650 N N . HIS B 1 44 ? 9.077 40.072 15.235 1.00 27.59 46 HIS B N 1
ATOM 1651 C CA . HIS B 1 44 ? 10.496 40.420 15.170 1.00 26.66 46 HIS B CA 1
ATOM 1652 C C . HIS B 1 44 ? 10.629 41.909 15.316 1.00 28.64 46 HIS B C 1
ATOM 1653 O O . HIS B 1 44 ? 9.877 42.653 14.688 1.00 29.00 46 HIS B O 1
ATOM 1660 N N . LEU B 1 45 ? 11.608 42.344 16.108 1.00 25.86 47 LEU B N 1
ATOM 1661 C CA . LEU B 1 45 ? 11.904 43.752 16.299 1.00 26.75 47 LEU B CA 1
ATOM 1662 C C . LEU B 1 45 ? 12.920 44.146 15.247 1.00 31.71 47 LEU B C 1
ATOM 1663 O O . LEU B 1 45 ? 14.017 43.601 15.217 1.00 33.00 47 LEU B O 1
ATOM 1668 N N . ALA B 1 46 ? 12.534 45.058 14.364 1.00 26.96 48 ALA B N 1
ATOM 1669 C CA . ALA B 1 46 ? 13.382 45.523 13.282 1.00 26.15 48 ALA B CA 1
ATOM 1670 C C . ALA B 1 46 ? 14.604 46.252 13.849 1.00 28.89 48 ALA B C 1
ATOM 1671 O O . ALA B 1 46 ? 14.460 47.141 14.705 1.00 27.16 48 ALA B O 1
ATOM 1673 N N . THR B 1 47 ? 15.802 45.904 13.354 1.00 26.20 49 THR B N 1
ATOM 1674 C CA . THR B 1 47 ? 17.016 46.592 13.826 1.00 26.93 49 THR B CA 1
ATOM 1675 C C . THR B 1 47 ? 17.319 47.744 12.846 1.00 29.28 49 THR B C 1
ATOM 1676 O O . THR B 1 47 ? 16.795 47.773 11.747 1.00 28.03 49 THR B O 1
ATOM 1680 N N . ASP B 1 48 ? 18.203 48.638 13.239 1.00 29.02 50 ASP B N 1
ATOM 1681 C CA . ASP B 1 48 ? 18.679 49.750 12.436 1.00 29.48 50 ASP B CA 1
ATOM 1682 C C . ASP B 1 48 ? 19.370 49.264 11.189 1.00 32.03 50 ASP B C 1
ATOM 1683 O O . ASP B 1 48 ? 19.122 49.810 10.115 1.00 31.84 50 ASP B O 1
ATOM 1688 N N . THR B 1 49 ? 20.167 48.196 11.304 1.00 28.47 51 THR B N 1
ATOM 1689 C CA . THR B 1 49 ? 20.869 47.624 10.144 1.00 28.86 51 THR B CA 1
ATOM 1690 C C . THR B 1 49 ? 19.883 47.106 9.118 1.00 31.42 51 THR B C 1
ATOM 1691 O O . THR B 1 49 ? 20.099 47.320 7.921 1.00 29.61 51 THR B O 1
ATOM 1695 N N . GLU B 1 50 ? 18.816 46.411 9.570 1.00 27.60 52 GLU B N 1
ATOM 1696 C CA . GLU B 1 50 ? 17.800 45.922 8.650 1.00 26.33 52 GLU B CA 1
ATOM 1697 C C . GLU B 1 50 ? 17.117 47.091 7.966 1.00 29.00 52 GLU B C 1
ATOM 1698 O O . GLU B 1 50 ? 17.008 47.097 6.751 1.00 28.08 52 GLU B O 1
ATOM 1704 N N . LEU B 1 51 ? 16.714 48.095 8.736 1.00 26.77 53 LEU B N 1
ATOM 1705 C CA . LEU B 1 51 ? 15.952 49.227 8.209 1.00 26.36 53 LEU B CA 1
ATOM 1706 C C . LEU B 1 51 ? 16.714 50.143 7.282 1.00 30.85 53 LEU B C 1
ATOM 1707 O O . LEU B 1 51 ? 16.129 50.696 6.350 1.00 31.39 53 LEU B O 1
ATOM 1712 N N . LYS B 1 52 ? 18.027 50.269 7.500 1.00 27.73 54 LYS B N 1
ATOM 1713 C CA . LYS B 1 52 ? 18.928 51.043 6.654 1.00 27.81 54 LYS B CA 1
ATOM 1714 C C . LYS B 1 52 ? 19.137 50.334 5.317 1.00 32.01 54 LYS B C 1
ATOM 1715 O O . LYS B 1 52 ? 19.547 50.987 4.380 1.00 35.22 54 LYS B O 1
ATOM 1721 N N . ALA B 1 53 ? 18.755 49.040 5.188 1.00 26.77 55 ALA B N 1
ATOM 1722 C CA . ALA B 1 53 ? 18.831 48.334 3.910 1.00 25.35 55 ALA B CA 1
ATOM 1723 C C . ALA B 1 53 ? 17.726 48.786 2.941 1.00 31.45 55 ALA B C 1
ATOM 1724 O O . ALA B 1 53 ? 17.714 48.317 1.806 1.00 33.57 55 ALA B O 1
ATOM 1726 N N . ILE B 1 54 ? 16.786 49.677 3.383 1.00 26.56 56 ILE B N 1
ATOM 1727 C CA . ILE B 1 54 ? 15.780 50.293 2.488 1.00 25.30 56 ILE B CA 1
ATOM 1728 C C . ILE B 1 54 ? 16.499 51.590 2.054 1.00 28.28 56 ILE B C 1
ATOM 1729 O O . ILE B 1 54 ? 16.370 52.624 2.715 1.00 26.10 56 ILE B O 1
ATOM 1734 N N . HIS B 1 55 ? 17.333 51.498 1.015 1.00 27.90 57 HIS B N 1
ATOM 1735 C CA . HIS B 1 55 ? 18.194 52.607 0.588 1.00 29.32 57 HIS B CA 1
ATOM 1736 C C . HIS B 1 55 ? 17.429 53.738 -0.074 1.00 29.19 57 HIS B C 1
ATOM 1737 O O . HIS B 1 55 ? 16.687 53.500 -1.021 1.00 28.42 57 HIS B O 1
ATOM 1744 N N . GLY B 1 56 ? 17.627 54.943 0.427 1.00 25.80 58 GLY B N 1
ATOM 1745 C CA . GLY B 1 56 ? 16.980 56.141 -0.104 1.00 26.29 58 GLY B CA 1
ATOM 1746 C C . GLY B 1 56 ? 15.666 56.501 0.577 1.00 29.48 58 GLY B C 1
ATOM 1747 O O . GLY B 1 56 ? 15.141 57.591 0.351 1.00 29.57 58 GLY B O 1
ATOM 1748 N N . MET B 1 57 ? 15.096 55.588 1.392 1.00 24.55 59 MET B N 1
ATOM 1749 C CA . MET B 1 57 ? 13.872 55.941 2.118 1.00 22.71 59 MET B CA 1
ATOM 1750 C C . MET B 1 57 ? 14.281 56.806 3.287 1.00 27.84 59 MET B C 1
ATOM 1751 O O . MET B 1 57 ? 15.050 56.376 4.129 1.00 29.78 59 MET B O 1
ATOM 1756 N N . MET B 1 58 ? 13.812 58.031 3.310 1.00 24.27 60 MET B N 1
ATOM 1757 C CA . MET B 1 58 ? 14.095 58.960 4.385 1.00 23.40 60 MET B CA 1
ATOM 1758 C C . MET B 1 58 ? 13.036 58.865 5.466 1.00 27.94 60 MET B C 1
ATOM 1759 O O . MET B 1 58 ? 11.846 58.729 5.193 1.00 27.94 60 MET B O 1
ATOM 1764 N N . ASP B 1 59 ? 13.480 58.971 6.703 1.00 25.59 61 ASP B N 1
ATOM 1765 C CA . ASP B 1 59 ? 12.621 58.962 7.871 1.00 25.46 61 ASP B CA 1
ATOM 1766 C C . ASP B 1 59 ? 11.845 60.290 7.883 1.00 26.87 61 ASP B C 1
ATOM 1767 O O . ASP B 1 59 ? 12.416 61.301 7.525 1.00 25.61 61 ASP B O 1
ATOM 1772 N N . ALA B 1 60 ? 10.581 60.285 8.319 1.00 23.55 62 ALA B N 1
ATOM 1773 C CA . ALA B 1 60 ? 9.766 61.495 8.434 1.00 24.15 62 ALA B CA 1
ATOM 1774 C C . ALA B 1 60 ? 10.080 62.252 9.740 1.00 29.64 62 ALA B C 1
ATOM 1775 O O . ALA B 1 60 ? 9.598 63.357 9.941 1.00 30.72 62 ALA B O 1
ATOM 1777 N N . SER B 1 61 ? 10.867 61.664 10.614 1.00 27.14 63 SER B N 1
ATOM 1778 C CA . SER B 1 61 ? 11.229 62.265 11.910 1.00 27.57 63 SER B CA 1
ATOM 1779 C C . SER B 1 61 ? 12.482 63.167 11.846 1.00 28.65 63 SER B C 1
ATOM 1780 O O . SER B 1 61 ? 13.520 62.768 11.345 1.00 25.84 63 SER B O 1
ATOM 1783 N N . GLU B 1 62 ? 12.374 64.351 12.409 1.00 29.16 64 GLU B N 1
ATOM 1784 C CA . GLU B 1 62 ? 13.517 65.269 12.545 1.00 29.85 64 GLU B CA 1
ATOM 1785 C C . GLU B 1 62 ? 14.493 64.734 13.625 1.00 32.57 64 GLU B C 1
ATOM 1786 O O . GLU B 1 62 ? 15.655 65.125 13.643 1.00 32.43 64 GLU B O 1
ATOM 1792 N N . LYS B 1 63 ? 14.018 63.817 14.505 1.00 28.34 65 LYS B N 1
ATOM 1793 C CA . LYS B 1 63 ? 14.825 63.239 15.589 1.00 26.45 65 LYS B CA 1
ATOM 1794 C C . LYS B 1 63 ? 15.951 62.375 15.091 1.00 30.96 65 LYS B C 1
ATOM 1795 O O . LYS B 1 63 ? 16.853 62.073 15.852 1.00 33.72 65 LYS B O 1
ATOM 1801 N N . THR B 1 64 ? 15.951 62.027 13.797 1.00 26.10 66 THR B N 1
ATOM 1802 C CA . THR B 1 64 ? 17.068 61.295 13.192 1.00 26.16 66 THR B CA 1
ATOM 1803 C C . THR B 1 64 ? 17.640 62.149 12.055 1.00 26.98 66 THR B C 1
ATOM 1804 O O . THR B 1 64 ? 18.400 61.635 11.236 1.00 26.87 66 THR B O 1
ATOM 1808 N N . ASN B 1 65 ? 17.235 63.432 11.993 1.00 24.99 67 ASN B N 1
ATOM 1809 C CA . ASN B 1 65 ? 17.524 64.353 10.884 1.00 26.27 67 ASN B CA 1
ATOM 1810 C C . ASN B 1 65 ? 17.026 63.770 9.534 1.00 30.22 67 ASN B C 1
ATOM 1811 O O . ASN B 1 65 ? 17.748 63.789 8.521 1.00 28.26 67 ASN B O 1
ATOM 1816 N N . TYR B 1 66 ? 15.805 63.196 9.549 1.00 27.59 68 TYR B N 1
ATOM 1817 C CA . TYR B 1 66 ? 15.175 62.619 8.352 1.00 25.78 68 TYR B CA 1
ATOM 1818 C C . TYR B 1 66 ? 16.048 61.556 7.685 1.00 29.21 68 TYR B C 1
ATOM 1819 O O . TYR B 1 66 ? 16.214 61.562 6.470 1.00 29.77 68 TYR B O 1
ATOM 1828 N N . THR B 1 67 ? 16.596 60.628 8.483 1.00 24.62 69 THR B N 1
ATOM 1829 C CA . THR B 1 67 ? 17.443 59.578 7.919 1.00 24.54 69 THR B CA 1
ATOM 1830 C C . THR B 1 67 ? 16.794 58.210 8.103 1.00 29.56 69 THR B C 1
ATOM 1831 O O . THR B 1 67 ? 16.074 57.731 7.221 1.00 30.15 69 THR B O 1
ATOM 1835 N N A CYS B 1 68 ? 17.024 57.599 9.263 0.79 26.19 70 CYS B N 1
ATOM 1836 N N B CYS B 1 68 ? 17.037 57.600 9.273 0.21 25.50 70 CYS B N 1
ATOM 1837 C CA A CYS B 1 68 ? 16.524 56.286 9.679 0.79 25.43 70 CYS B CA 1
ATOM 1838 C CA B CYS B 1 68 ? 16.586 56.274 9.696 0.21 24.85 70 CYS B CA 1
ATOM 1839 C C A CYS B 1 68 ? 16.621 56.266 11.220 0.79 28.58 70 CYS B C 1
ATOM 1840 C C B CYS B 1 68 ? 16.650 56.268 11.238 0.21 27.76 70 CYS B C 1
ATOM 1841 O O A CYS B 1 68 ? 17.457 56.977 11.764 0.79 26.93 70 CYS B O 1
ATOM 1842 O O B CYS B 1 68 ? 17.522 56.921 11.805 0.21 26.85 70 CYS B O 1
ATOM 1847 N N A CYS B 1 69 ? 15.723 55.581 11.943 0.79 26.69 71 CYS B N 1
ATOM 1848 N N B CYS B 1 69 ? 15.732 55.575 11.922 0.21 24.29 71 CYS B N 1
ATOM 1849 C CA A CYS B 1 69 ? 14.777 54.581 11.454 0.79 26.24 71 CYS B CA 1
ATOM 1850 C CA B CYS B 1 69 ? 14.734 54.725 11.283 0.21 23.79 71 CYS B CA 1
ATOM 1851 C C A CYS B 1 69 ? 13.381 54.688 12.042 0.79 28.20 71 CYS B C 1
ATOM 1852 C C B CYS B 1 69 ? 13.387 54.712 11.983 0.21 27.16 71 CYS B C 1
ATOM 1853 O O A CYS B 1 69 ? 12.671 53.672 12.051 0.79 29.54 71 CYS B O 1
ATOM 1854 O O B CYS B 1 69 ? 12.727 53.668 12.018 0.21 27.31 71 CYS B O 1
ATOM 1859 N N . ARG B 1 70 ? 12.965 55.867 12.520 1.00 23.28 72 ARG B N 1
ATOM 1860 C CA A ARG B 1 70 ? 11.646 55.994 13.129 0.50 22.91 72 ARG B CA 1
ATOM 1861 C CA B ARG B 1 70 ? 11.655 56.010 13.154 0.50 23.09 72 ARG B CA 1
ATOM 1862 C C . ARG B 1 70 ? 10.491 55.558 12.229 1.00 26.45 72 ARG B C 1
ATOM 1863 O O . ARG B 1 70 ? 9.751 54.638 12.593 1.00 28.25 72 ARG B O 1
ATOM 1878 N N . LEU B 1 71 ? 10.364 56.170 11.037 1.00 23.89 73 LEU B N 1
ATOM 1879 C CA . LEU B 1 71 ? 9.302 55.829 10.062 1.00 23.45 73 LEU B CA 1
ATOM 1880 C C . LEU B 1 71 ? 9.432 54.388 9.565 1.00 25.13 73 LEU B C 1
ATOM 1881 O O . LEU B 1 71 ? 8.445 53.678 9.477 1.00 25.48 73 LEU B O 1
ATOM 1886 N N . GLN B 1 72 ? 10.647 53.970 9.240 1.00 24.08 74 GLN B N 1
ATOM 1887 C CA . GLN B 1 72 ? 10.949 52.614 8.753 1.00 23.63 74 GLN B CA 1
ATOM 1888 C C . GLN B 1 72 ? 10.444 51.572 9.770 1.00 26.24 74 GLN B C 1
ATOM 1889 O O . GLN B 1 72 ? 9.798 50.614 9.380 1.00 25.34 74 GLN B O 1
ATOM 1895 N N . ARG B 1 73 ? 10.713 51.783 11.073 1.00 24.04 75 ARG B N 1
ATOM 1896 C CA . ARG B 1 73 ? 10.317 50.856 12.146 1.00 23.82 75 ARG B CA 1
ATOM 1897 C C . ARG B 1 73 ? 8.821 50.911 12.353 1.00 25.83 75 ARG B C 1
ATOM 1898 O O . ARG B 1 73 ? 8.183 49.865 12.463 1.00 26.77 75 ARG B O 1
ATOM 1906 N N . HIS B 1 74 ? 8.256 52.116 12.334 1.00 22.84 76 HIS B N 1
ATOM 1907 C CA . HIS B 1 74 ? 6.819 52.336 12.424 1.00 22.21 76 HIS B CA 1
ATOM 1908 C C . HIS B 1 74 ? 6.111 51.552 11.296 1.00 26.65 76 HIS B C 1
ATOM 1909 O O . HIS B 1 74 ? 5.102 50.916 11.558 1.00 26.83 76 HIS B O 1
ATOM 1916 N N . GLU B 1 75 ? 6.647 51.581 10.057 1.00 23.74 77 GLU B N 1
ATOM 1917 C CA . GLU B 1 75 ? 6.075 50.840 8.913 1.00 23.05 77 GLU B CA 1
ATOM 1918 C C . GLU B 1 75 ? 6.096 49.341 9.133 1.00 26.55 77 GLU B C 1
ATOM 1919 O O . GLU B 1 75 ? 5.087 48.664 8.905 1.00 25.26 77 GLU B O 1
ATOM 1925 N N . TRP B 1 76 ? 7.245 48.820 9.597 1.00 23.43 78 TRP B N 1
ATOM 1926 C CA . TRP B 1 76 ? 7.367 47.390 9.892 1.00 22.75 78 TRP B CA 1
ATOM 1927 C C . TRP B 1 76 ? 6.379 47.017 11.013 1.00 26.92 78 TRP B C 1
ATOM 1928 O O . TRP B 1 76 ? 5.687 46.010 10.923 1.00 29.02 78 TRP B O 1
ATOM 1939 N N . ASN B 1 77 ? 6.331 47.821 12.058 1.00 23.76 79 ASN B N 1
ATOM 1940 C CA . ASN B 1 77 ? 5.468 47.578 13.212 1.00 23.81 79 ASN B CA 1
ATOM 1941 C C . ASN B 1 77 ? 3.991 47.618 12.939 1.00 26.41 79 ASN B C 1
ATOM 1942 O O . ASN B 1 77 ? 3.276 46.812 13.504 1.00 24.14 79 ASN B O 1
ATOM 1947 N N . LYS B 1 78 ? 3.542 48.528 12.074 1.00 26.91 80 LYS B N 1
ATOM 1948 C CA . LYS B 1 78 ? 2.123 48.733 11.758 1.00 26.64 80 LYS B CA 1
ATOM 1949 C C . LYS B 1 78 ? 1.606 47.997 10.535 1.00 29.20 80 LYS B C 1
ATOM 1950 O O . LYS B 1 78 ? 0.411 47.664 10.486 1.00 30.08 80 LYS B O 1
ATOM 1956 N N . HIS B 1 79 ? 2.465 47.788 9.529 1.00 25.78 81 HIS B N 1
ATOM 1957 C CA . HIS B 1 79 ? 2.049 47.160 8.282 1.00 26.92 81 HIS B CA 1
ATOM 1958 C C . HIS B 1 79 ? 2.870 45.974 7.822 1.00 32.01 81 HIS B C 1
ATOM 1959 O O . HIS B 1 79 ? 2.453 45.309 6.876 1.00 32.96 81 HIS B O 1
ATOM 1966 N N . GLY B 1 80 ? 4.026 45.744 8.447 1.00 27.20 82 GLY B N 1
ATOM 1967 C CA . GLY B 1 80 ? 4.960 44.739 7.983 1.00 25.54 82 GLY B CA 1
ATOM 1968 C C . GLY B 1 80 ? 4.839 43.365 8.574 1.00 30.95 82 GLY B C 1
ATOM 1969 O O . GLY B 1 80 ? 4.520 42.417 7.856 1.00 29.71 82 GLY B O 1
ATOM 1970 N N . TRP B 1 81 ? 5.187 43.219 9.859 1.00 30.17 83 TRP B N 1
ATOM 1971 C CA . TRP B 1 81 ? 5.295 41.895 10.478 1.00 31.22 83 TRP B CA 1
ATOM 1972 C C . TRP B 1 81 ? 4.141 40.919 10.305 1.00 36.71 83 TRP B C 1
ATOM 1973 O O . TRP B 1 81 ? 4.382 39.742 10.018 1.00 36.44 83 TRP B O 1
ATOM 1984 N N A CYS B 1 82 ? 2.906 41.411 10.484 0.52 34.33 84 CYS B N 1
ATOM 1985 N N B CYS B 1 82 ? 2.897 41.372 10.513 0.48 33.18 84 CYS B N 1
ATOM 1986 C CA A CYS B 1 82 ? 1.685 40.605 10.443 0.52 34.39 84 CYS B CA 1
ATOM 1987 C CA B CYS B 1 82 ? 1.765 40.445 10.439 0.48 32.56 84 CYS B CA 1
ATOM 1988 C C A CYS B 1 82 ? 1.295 40.191 9.030 0.52 35.26 84 CYS B C 1
ATOM 1989 C C B CYS B 1 82 ? 1.310 40.140 9.015 0.48 34.46 84 CYS B C 1
ATOM 1990 O O A CYS B 1 82 ? 0.456 39.305 8.861 0.52 34.91 84 CYS B O 1
ATOM 1991 O O B CYS B 1 82 ? 0.464 39.266 8.818 0.48 34.11 84 CYS B O 1
ATOM 1996 N N . ASN B 1 83 ? 1.892 40.834 8.022 1.00 29.71 85 ASN B N 1
ATOM 1997 C CA . ASN B 1 83 ? 1.571 40.612 6.619 1.00 28.71 85 ASN B CA 1
ATOM 1998 C C . ASN B 1 83 ? 2.621 39.841 5.861 1.00 31.65 85 ASN B C 1
ATOM 1999 O O . ASN B 1 83 ? 2.273 38.995 5.058 1.00 32.26 85 ASN B O 1
ATOM 2004 N N . TRP B 1 84 ? 3.895 40.152 6.099 1.00 28.28 86 TRP B N 1
ATOM 2005 C CA . TRP B 1 84 ? 5.042 39.528 5.456 1.00 26.87 86 TRP B CA 1
ATOM 2006 C C . TRP B 1 84 ? 5.666 38.408 6.289 1.00 31.02 86 TRP B C 1
ATOM 2007 O O . TRP B 1 84 ? 6.405 37.609 5.725 1.00 31.26 86 TRP B O 1
ATOM 2018 N N . TYR B 1 85 ? 5.426 38.378 7.620 1.00 28.28 87 TYR B N 1
ATOM 2019 C CA . TYR B 1 85 ? 5.923 37.353 8.576 1.00 29.23 87 TYR B CA 1
ATOM 2020 C C . TYR B 1 85 ? 7.396 37.386 8.874 1.00 34.19 87 TYR B C 1
ATOM 2021 O O . TYR B 1 85 ? 7.784 37.066 9.983 1.00 34.19 87 TYR B O 1
ATOM 2030 N N . ASN B 1 86 ? 8.217 37.732 7.881 1.00 30.92 88 ASN B N 1
ATOM 2031 C CA . ASN B 1 86 ? 9.659 37.771 8.005 1.00 31.05 88 ASN B CA 1
ATOM 2032 C C . ASN B 1 86 ? 10.135 39.073 7.425 1.00 32.03 88 ASN B C 1
ATOM 2033 O O . ASN B 1 86 ? 9.626 39.488 6.392 1.00 30.76 88 ASN B O 1
ATOM 2038 N N . ILE B 1 87 ? 11.039 39.754 8.123 1.00 28.98 89 ILE B N 1
ATOM 2039 C CA . ILE B 1 87 ? 11.547 41.057 7.694 1.00 28.57 89 ILE B CA 1
ATOM 2040 C C . ILE B 1 87 ? 12.283 41.064 6.356 1.00 31.94 89 ILE B C 1
ATOM 2041 O O . ILE B 1 87 ? 12.155 42.019 5.594 1.00 30.43 89 ILE B O 1
ATOM 2046 N N . GLU B 1 88 ? 13.016 39.981 6.055 1.00 32.10 90 GLU B N 1
ATOM 2047 C CA . GLU B 1 88 ? 13.785 39.854 4.818 1.00 32.10 90 GLU B CA 1
ATOM 2048 C C . GLU B 1 88 ? 12.947 40.135 3.549 1.00 32.04 90 GLU B C 1
ATOM 2049 O O . GLU B 1 88 ? 13.302 41.064 2.830 1.00 30.05 90 GLU B O 1
ATOM 2055 N N . PRO B 1 89 ? 11.852 39.408 3.239 1.00 27.46 91 PRO B N 1
ATOM 2056 C CA . PRO B 1 89 ? 11.125 39.739 2.001 1.00 27.09 91 PRO B CA 1
ATOM 2057 C C . PRO B 1 89 ? 10.500 41.151 2.031 1.00 29.61 91 PRO B C 1
ATOM 2058 O O . PRO B 1 89 ? 10.428 41.788 0.987 1.00 29.44 91 PRO B O 1
ATOM 2062 N N . TRP B 1 90 ? 10.141 41.680 3.232 1.00 27.79 92 TRP B N 1
ATOM 2063 C CA . TRP B 1 90 ? 9.589 43.038 3.370 1.00 26.22 92 TRP B CA 1
ATOM 2064 C C . TRP B 1 90 ? 10.686 44.072 3.053 1.00 29.13 92 TRP B C 1
ATOM 2065 O O . TRP B 1 90 ? 10.445 44.994 2.284 1.00 28.93 92 TRP B O 1
ATOM 2076 N N . ILE B 1 91 ? 11.906 43.888 3.615 1.00 26.78 93 ILE B N 1
ATOM 2077 C CA . ILE B 1 91 ? 13.017 44.797 3.339 1.00 28.14 93 ILE B CA 1
ATOM 2078 C C . ILE B 1 91 ? 13.288 44.841 1.845 1.00 33.02 93 ILE B C 1
ATOM 2079 O O . ILE B 1 91 ? 13.477 45.926 1.308 1.00 33.63 93 ILE B O 1
ATOM 2084 N N . LEU B 1 92 ? 13.327 43.664 1.179 1.00 31.57 94 LEU B N 1
ATOM 2085 C CA . LEU B 1 92 ? 13.616 43.579 -0.256 1.00 31.40 94 LEU B CA 1
ATOM 2086 C C . LEU B 1 92 ? 12.564 44.282 -1.087 1.00 31.35 94 LEU B C 1
ATOM 2087 O O . LEU B 1 92 ? 12.918 44.994 -2.031 1.00 29.75 94 LEU B O 1
ATOM 2092 N N . LEU B 1 93 ? 11.266 44.099 -0.740 1.00 27.86 95 LEU B N 1
ATOM 2093 C CA . LEU B 1 93 ? 10.189 44.773 -1.468 1.00 27.95 95 LEU B CA 1
ATOM 2094 C C . LEU B 1 93 ? 10.242 46.293 -1.264 1.00 30.43 95 LEU B C 1
ATOM 2095 O O . LEU B 1 93 ? 10.199 47.050 -2.229 1.00 33.08 95 LEU B O 1
ATOM 2100 N N . MET B 1 94 ? 10.417 46.736 -0.023 1.00 25.88 96 MET B N 1
ATOM 2101 C CA . MET B 1 94 ? 10.510 48.165 0.285 1.00 24.18 96 MET B CA 1
ATOM 2102 C C . MET B 1 94 ? 11.671 48.802 -0.449 1.00 28.37 96 MET B C 1
ATOM 2103 O O . MET B 1 94 ? 11.552 49.908 -0.995 1.00 29.13 96 MET B O 1
ATOM 2108 N N . ASN B 1 95 ? 12.808 48.138 -0.413 1.00 25.46 97 ASN B N 1
ATOM 2109 C CA . ASN B 1 95 ? 14.036 48.638 -1.037 1.00 26.38 97 ASN B CA 1
ATOM 2110 C C . ASN B 1 95 ? 13.914 48.763 -2.581 1.00 29.44 97 ASN B C 1
ATOM 2111 O O . ASN B 1 95 ? 14.308 49.788 -3.154 1.00 32.11 97 ASN B O 1
ATOM 2116 N N . LYS B 1 96 ? 13.381 47.736 -3.219 1.00 25.33 98 LYS B N 1
ATOM 2117 C CA . LYS B 1 96 ? 13.159 47.693 -4.660 1.00 27.43 98 LYS B CA 1
ATOM 2118 C C . LYS B 1 96 ? 12.154 48.792 -5.061 1.00 32.77 98 LYS B C 1
ATOM 2119 O O . LYS B 1 96 ? 12.354 49.478 -6.058 1.00 34.40 98 LYS B O 1
ATOM 2125 N N . THR B 1 97 ? 11.114 48.995 -4.240 1.00 28.21 99 THR B N 1
ATOM 2126 C CA . THR B 1 97 ? 10.118 50.037 -4.463 1.00 26.69 99 THR B CA 1
ATOM 2127 C C . THR B 1 97 ? 10.793 51.396 -4.400 1.00 29.09 99 THR B C 1
ATOM 2128 O O . THR B 1 97 ? 10.612 52.190 -5.300 1.00 28.92 99 THR B O 1
ATOM 2132 N N . GLN B 1 98 ? 11.569 51.665 -3.338 1.00 26.87 100 GLN B N 1
ATOM 2133 C CA . GLN B 1 98 ? 12.288 52.922 -3.224 1.00 25.81 100 GLN B CA 1
ATOM 2134 C C . GLN B 1 98 ? 13.266 53.109 -4.425 1.00 29.28 100 GLN B C 1
ATOM 2135 O O . GLN B 1 98 ? 13.395 54.221 -4.928 1.00 27.44 100 GLN B O 1
ATOM 2141 N N . ALA B 1 99 ? 13.965 52.026 -4.862 1.00 28.46 101 ALA B N 1
ATOM 2142 C CA . ALA B 1 99 ? 14.899 52.105 -6.014 1.00 28.39 101 ALA B CA 1
ATOM 2143 C C . ALA B 1 99 ? 14.108 52.562 -7.244 1.00 31.59 101 ALA B C 1
ATOM 2144 O O . ALA B 1 99 ? 14.571 53.453 -7.923 1.00 30.02 101 ALA B O 1
ATOM 2146 N N . ASN B 1 100 ? 12.883 52.012 -7.490 1.00 31.28 102 ASN B N 1
ATOM 2147 C CA . ASN B 1 100 ? 12.035 52.498 -8.600 1.00 32.49 102 ASN B CA 1
ATOM 2148 C C . ASN B 1 100 ? 11.658 53.974 -8.434 1.00 36.40 102 ASN B C 1
ATOM 2149 O O . ASN B 1 100 ? 11.655 54.709 -9.415 1.00 33.07 102 ASN B O 1
ATOM 2154 N N . LEU B 1 101 ? 11.384 54.407 -7.179 1.00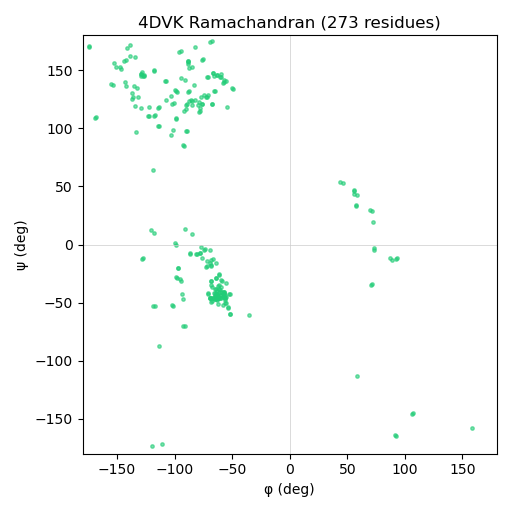 32.29 103 LEU B N 1
ATOM 2155 C CA . LEU B 1 101 ? 11.050 55.811 -6.915 1.00 31.67 103 LEU B CA 1
ATOM 2156 C C . LEU B 1 101 ? 12.211 56.746 -7.201 1.00 34.15 103 LEU B C 1
ATOM 2157 O O . LEU B 1 101 ? 12.001 57.770 -7.833 1.00 33.94 103 LEU B O 1
ATOM 2162 N N . THR B 1 102 ? 13.415 56.404 -6.714 1.00 30.91 104 THR B N 1
ATOM 2163 C CA . THR B 1 102 ? 14.678 57.121 -6.897 1.00 32.17 104 THR B CA 1
ATOM 2164 C C . THR B 1 102 ? 15.019 57.257 -8.399 1.00 40.34 104 THR B C 1
ATOM 2165 O O . THR B 1 102 ? 15.458 58.321 -8.821 1.00 38.98 104 THR B O 1
ATOM 2169 N N . GLU B 1 103 ? 14.791 56.198 -9.191 1.00 41.82 105 GLU B N 1
ATOM 2170 C CA . GLU B 1 103 ? 15.004 56.239 -10.635 1.00 45.71 105 GLU B CA 1
ATOM 2171 C C . GLU B 1 103 ? 13.981 57.141 -11.391 1.00 56.39 105 GLU B C 1
ATOM 2172 O O . GLU B 1 103 ? 14.119 57.361 -12.591 1.00 57.04 105 GLU B O 1
ATOM 2178 N N . GLY B 1 104 ? 12.998 57.668 -10.664 1.00 57.06 106 GLY B N 1
ATOM 2179 C CA . GLY B 1 104 ? 11.958 58.553 -11.182 1.00 58.50 106 GLY B CA 1
ATOM 2180 C C . GLY B 1 104 ? 10.951 57.834 -12.050 1.00 67.21 106 GLY B C 1
ATOM 2181 O O . GLY B 1 104 ? 10.226 58.475 -12.821 1.00 67.85 106 GLY B O 1
ATOM 2182 N N . GLN B 1 105 ? 10.883 56.489 -11.903 1.00 66.11 107 GLN B N 1
ATOM 2183 C CA . GLN B 1 105 ? 10.014 55.586 -12.672 1.00 66.66 107 GLN B CA 1
ATOM 2184 C C . GLN B 1 105 ? 9.001 54.816 -11.770 1.00 71.12 107 GLN B C 1
ATOM 2185 O O . GLN B 1 105 ? 9.063 53.574 -11.698 1.00 68.45 107 GLN B O 1
ATOM 2191 N N . PRO B 1 106 ? 8.039 55.537 -11.089 1.00 69.95 108 PRO B N 1
ATOM 2192 C CA . PRO B 1 106 ? 7.048 54.826 -10.259 1.00 70.32 108 PRO B CA 1
ATOM 2193 C C . PRO B 1 106 ? 5.956 54.182 -11.105 1.00 76.59 108 PRO B C 1
ATOM 2194 O O . PRO B 1 106 ? 5.077 53.518 -10.548 1.00 77.93 108 PRO B O 1
ATOM 2198 N N . LEU B 1 107 ? 6.021 54.392 -12.443 1.00 72.85 109 LEU B N 1
ATOM 2199 C CA . LEU B 1 107 ? 5.022 54.120 -13.476 1.00 73.18 109 LEU B CA 1
ATOM 2200 C C . LEU B 1 107 ? 3.945 55.019 -12.841 1.00 70.55 109 LEU B C 1
ATOM 2201 O O . LEU B 1 107 ? 4.195 56.225 -12.650 1.00 68.15 109 LEU B O 1
ATOM 2206 N N . ARG B 1 108 ? 2.847 54.370 -12.365 1.00 61.08 110 ARG B N 1
ATOM 2207 C CA . ARG B 1 108 ? 1.647 54.946 -11.794 1.00 56.91 110 ARG B CA 1
ATOM 2208 C C . ARG B 1 108 ? 2.006 55.893 -10.616 1.00 49.47 110 ARG B C 1
ATOM 2209 O O . ARG B 1 108 ? 2.610 55.487 -9.612 1.00 45.46 110 ARG B O 1
ATOM 2217 N N . GLU B 1 109 ? 1.657 57.165 -10.782 1.00 41.82 111 GLU B N 1
ATOM 2218 C CA . GLU B 1 109 ? 1.837 58.191 -9.762 1.00 38.57 111 GLU B CA 1
ATOM 2219 C C . GLU B 1 109 ? 0.575 59.068 -9.681 1.00 37.40 111 GLU B C 1
ATOM 2220 O O . GLU B 1 109 ? 0.331 59.860 -10.594 1.00 36.54 111 GLU B O 1
ATOM 2226 N N A CYS B 1 110 ? -0.227 58.903 -8.608 0.39 30.78 112 CYS B N 1
ATOM 2227 N N B CYS B 1 110 ? -0.215 58.914 -8.598 0.61 32.43 112 CYS B N 1
ATOM 2228 C CA A CYS B 1 110 ? -1.444 59.680 -8.376 0.39 28.85 112 CYS B CA 1
ATOM 2229 C CA B CYS B 1 110 ? -1.443 59.670 -8.373 0.61 31.26 112 CYS B CA 1
ATOM 2230 C C A CYS B 1 110 ? -1.315 60.432 -7.088 0.39 32.14 112 CYS B C 1
ATOM 2231 C C B CYS B 1 110 ? -1.308 60.429 -7.092 0.61 33.14 112 CYS B C 1
ATOM 2232 O O A CYS B 1 110 ? -0.924 59.831 -6.084 0.39 31.17 112 CYS B O 1
ATOM 2233 O O B CYS B 1 110 ? -0.908 59.827 -6.092 0.61 31.91 112 CYS B O 1
ATOM 2238 N N . ALA B 1 111 ? -1.711 61.721 -7.091 1.00 28.68 113 ALA B N 1
ATOM 2239 C CA . ALA B 1 111 ? -1.673 62.615 -5.927 1.00 29.55 113 ALA B CA 1
ATOM 2240 C C . ALA B 1 111 ? -2.541 62.075 -4.782 1.00 31.41 113 ALA B C 1
ATOM 2241 O O . ALA B 1 111 ? -3.542 61.389 -5.016 1.00 29.70 113 ALA B O 1
ATOM 2243 N N . VAL B 1 112 ? -2.084 62.275 -3.550 1.00 29.23 114 VAL B N 1
ATOM 2244 C CA . VAL B 1 112 ? -2.859 61.843 -2.380 1.00 28.16 114 VAL B CA 1
ATOM 2245 C C . VAL B 1 112 ? -3.159 63.089 -1.582 1.00 31.74 114 VAL B C 1
ATOM 2246 O O . VAL B 1 112 ? -4.305 63.354 -1.261 1.00 31.44 114 VAL B O 1
ATOM 2250 N N . THR B 1 113 ? -2.114 63.851 -1.264 1.00 27.88 115 THR B N 1
ATOM 2251 C CA . THR B 1 113 ? -2.223 65.080 -0.497 1.00 27.19 115 THR B CA 1
ATOM 2252 C C . THR B 1 113 ? -1.493 66.159 -1.276 1.00 32.30 115 THR B C 1
ATOM 2253 O O . THR B 1 113 ? -0.456 65.894 -1.910 1.00 30.46 115 THR B O 1
ATOM 2257 N N A CYS B 1 114 ? -2.023 67.384 -1.231 0.74 30.45 116 CYS B N 1
ATOM 2258 N N B CYS B 1 114 ? -2.030 67.379 -1.201 0.26 29.09 116 CYS B N 1
ATOM 2259 C CA A CYS B 1 114 ? -1.413 68.534 -1.880 0.74 30.52 116 CYS B CA 1
ATOM 2260 C CA B CYS B 1 114 ? -1.517 68.551 -1.885 0.26 28.82 116 CYS B CA 1
ATOM 2261 C C A CYS B 1 114 ? -1.273 69.631 -0.862 0.74 33.32 116 CYS B C 1
ATOM 2262 C C B CYS B 1 114 ? -1.445 69.747 -0.967 0.26 33.91 116 CYS B C 1
ATOM 2263 O O A CYS B 1 114 ? -1.969 69.648 0.143 0.74 31.02 116 CYS B O 1
ATOM 2264 O O B CYS B 1 114 ? -2.304 69.916 -0.100 0.26 33.22 116 CYS B O 1
ATOM 2269 N N . ARG B 1 115 ? -0.465 70.623 -1.221 1.00 31.55 117 ARG B N 1
ATOM 2270 C CA . ARG B 1 115 ? -0.357 71.892 -0.565 1.00 31.38 117 ARG B CA 1
ATOM 2271 C C . ARG B 1 115 ? -0.648 72.839 -1.775 1.00 37.08 117 ARG B C 1
ATOM 2272 O O . ARG B 1 115 ? 0.177 72.961 -2.704 1.00 35.42 117 ARG B O 1
ATOM 2280 N N . TYR B 1 116 ? -1.847 73.440 -1.796 1.00 35.23 118 TYR B N 1
ATOM 2281 C CA . TYR B 1 116 ? -2.160 74.388 -2.855 1.00 35.76 118 TYR B CA 1
ATOM 2282 C C . TYR B 1 116 ? -1.270 75.618 -2.659 1.00 38.87 118 TYR B C 1
ATOM 2283 O O . TYR B 1 116 ? -1.250 76.193 -1.572 1.00 37.97 118 TYR B O 1
ATOM 2292 N N . ASP B 1 117 ? -0.457 75.935 -3.664 1.00 38.42 119 ASP B N 1
ATOM 2293 C CA . ASP B 1 117 ? 0.467 77.064 -3.612 1.00 40.51 119 ASP B CA 1
ATOM 2294 C C . ASP B 1 117 ? -0.154 78.257 -4.356 1.00 49.16 119 ASP B C 1
ATOM 2295 O O . ASP B 1 117 ? -0.269 78.215 -5.584 1.00 47.93 119 ASP B O 1
ATOM 2300 N N . ARG B 1 118 ? -0.573 79.298 -3.586 1.00 50.89 120 ARG B N 1
ATOM 2301 C CA A ARG B 1 118 ? -1.193 80.543 -4.076 0.45 51.24 120 ARG B CA 1
ATOM 2302 C CA B ARG B 1 118 ? -1.215 80.504 -4.120 0.55 51.64 120 ARG B CA 1
ATOM 2303 C C . ARG B 1 118 ? -0.339 81.219 -5.158 1.00 56.23 120 ARG B C 1
ATOM 2304 O O . ARG B 1 118 ? -0.839 81.525 -6.247 1.00 56.91 120 ARG B O 1
ATOM 2319 N N . ASP B 1 119 ? 0.960 81.427 -4.860 1.00 52.02 121 ASP B N 1
ATOM 2320 C CA . ASP B 1 119 ? 1.888 82.085 -5.779 1.00 52.31 121 ASP B CA 1
ATOM 2321 C C . ASP B 1 119 ? 1.953 81.477 -7.176 1.00 56.05 121 ASP B C 1
ATOM 2322 O O . ASP B 1 119 ? 1.759 82.205 -8.153 1.00 57.55 121 ASP B O 1
ATOM 2327 N N . SER B 1 120 ? 2.205 80.160 -7.273 1.00 48.86 122 SER B N 1
ATOM 2328 C CA . SER B 1 120 ? 2.339 79.446 -8.547 1.00 46.92 122 SER B CA 1
ATOM 2329 C C . SER B 1 120 ? 1.001 78.961 -9.105 1.00 48.09 122 SER B C 1
ATOM 2330 O O . SER B 1 120 ? 0.960 78.435 -10.217 1.00 47.89 122 SER B O 1
ATOM 2333 N N . ASP B 1 121 ? -0.087 79.088 -8.319 1.00 44.24 123 ASP B N 1
ATOM 2334 C CA . ASP B 1 121 ? -1.437 78.607 -8.669 1.00 43.36 123 ASP B CA 1
ATOM 2335 C C . ASP B 1 121 ? -1.425 77.064 -8.959 1.00 46.27 123 ASP B C 1
ATOM 2336 O O . ASP B 1 121 ? -2.194 76.546 -9.789 1.00 45.98 123 ASP B O 1
ATOM 2341 N N . LEU B 1 122 ? -0.552 76.340 -8.233 1.00 39.80 124 LEU B N 1
ATOM 2342 C CA . LEU B 1 122 ? -0.363 74.907 -8.398 1.00 38.38 124 LEU B CA 1
ATOM 2343 C C . LEU B 1 122 ? -0.706 74.100 -7.161 1.00 39.77 124 LEU B C 1
ATOM 2344 O O . LEU B 1 122 ? -0.536 74.557 -6.032 1.00 39.50 124 LEU B O 1
ATOM 2349 N N . ASN B 1 123 ? -1.144 72.867 -7.398 1.00 34.54 125 ASN B N 1
ATOM 2350 C CA . ASN B 1 123 ? -1.397 71.883 -6.369 1.00 32.91 125 ASN B CA 1
ATOM 2351 C C . ASN B 1 123 ? -0.063 71.150 -6.231 1.00 32.75 125 ASN B C 1
ATOM 2352 O O . ASN B 1 123 ? 0.246 70.326 -7.076 1.00 31.39 125 ASN B O 1
ATOM 2357 N N . VAL B 1 124 ? 0.763 71.524 -5.235 1.00 29.89 126 VAL B N 1
ATOM 2358 C CA . VAL B 1 124 ? 2.070 70.876 -4.998 1.00 28.28 126 VAL B CA 1
ATOM 2359 C C . VAL B 1 124 ? 1.808 69.561 -4.261 1.00 30.55 126 VAL B C 1
ATOM 2360 O O . VAL B 1 124 ? 1.260 69.555 -3.163 1.00 30.95 126 VAL B O 1
ATOM 2364 N N . VAL B 1 125 ? 2.105 68.458 -4.914 1.00 26.45 127 VAL B N 1
ATOM 2365 C CA . VAL B 1 125 ? 1.862 67.120 -4.384 1.00 25.21 127 VAL B CA 1
ATOM 2366 C C . VAL B 1 125 ? 2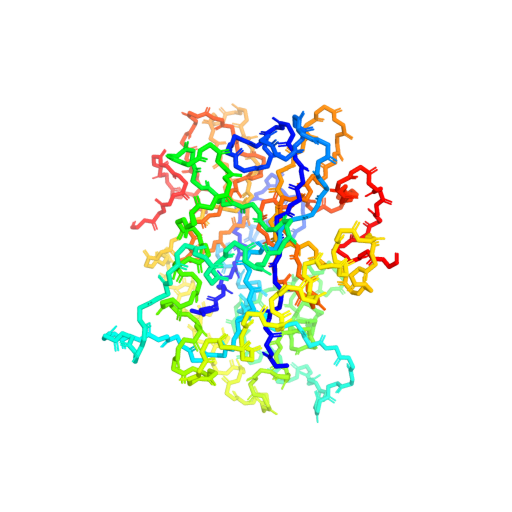.925 66.789 -3.329 1.00 30.38 127 VAL B C 1
ATOM 2367 O O . VAL B 1 125 ? 4.122 66.821 -3.613 1.00 28.02 127 VAL B O 1
ATOM 2371 N N . THR B 1 126 ? 2.465 66.515 -2.103 1.00 29.39 128 THR B N 1
ATOM 2372 C CA . THR B 1 126 ? 3.332 66.208 -0.961 1.00 27.68 128 THR B CA 1
ATOM 2373 C C . THR B 1 126 ? 3.427 64.711 -0.738 1.00 27.25 128 THR B C 1
ATOM 2374 O O . THR B 1 126 ? 4.440 64.213 -0.240 1.00 25.06 128 THR B O 1
ATOM 2378 N N . GLN B 1 127 ? 2.371 63.986 -1.131 1.00 23.23 129 GLN B N 1
ATOM 2379 C CA . GLN B 1 127 ? 2.303 62.525 -1.062 1.00 22.98 129 GLN B CA 1
ATOM 2380 C C . GLN B 1 127 ? 1.562 62.006 -2.279 1.00 27.15 129 GLN B C 1
ATOM 2381 O O . GLN B 1 127 ? 0.553 62.594 -2.696 1.00 26.54 129 GLN B O 1
ATOM 2387 N N . ALA B 1 128 ? 2.055 60.903 -2.834 1.00 23.91 130 ALA B N 1
ATOM 2388 C CA . ALA B 1 128 ? 1.460 60.262 -3.993 1.00 24.54 130 ALA B CA 1
ATOM 2389 C C . ALA B 1 128 ? 1.465 58.760 -3.814 1.00 29.36 130 ALA B C 1
ATOM 2390 O O . ALA B 1 128 ? 2.182 58.258 -2.987 1.00 29.57 130 ALA B O 1
ATOM 2392 N N . ARG B 1 129 ? 0.657 58.050 -4.591 1.00 27.75 131 ARG B N 1
ATOM 2393 C CA . ARG B 1 129 ? 0.521 56.607 -4.548 1.00 27.58 131 ARG B CA 1
ATOM 2394 C C . ARG B 1 129 ? 0.373 56.030 -5.949 1.00 31.99 131 ARG B C 1
ATOM 2395 O O . ARG B 1 129 ? 0.288 56.763 -6.929 1.00 30.41 131 ARG B O 1
ATOM 2403 N N . ASP B 1 130 ? 0.461 54.717 -6.047 1.00 32.50 132 ASP B N 1
ATOM 2404 C CA . ASP B 1 130 ? 0.443 54.038 -7.319 1.00 33.72 132 ASP B CA 1
ATOM 2405 C C . ASP B 1 130 ? -1.008 53.770 -7.840 1.00 42.34 132 ASP B C 1
ATOM 2406 O O . ASP B 1 130 ? -1.166 53.075 -8.829 1.00 46.76 132 ASP B O 1
ATOM 2411 N N . SER B 1 131 ? -2.041 54.314 -7.204 1.00 36.39 133 SER B N 1
ATOM 2412 C CA . SER B 1 131 ? -3.423 54.133 -7.662 1.00 35.42 133 SER B CA 1
ATOM 2413 C C . SER B 1 131 ? -4.235 55.388 -7.346 1.00 37.30 133 SER B C 1
ATOM 2414 O O . SER B 1 131 ? -3.906 56.071 -6.381 1.00 35.35 133 SER B O 1
ATOM 2417 N N . PRO B 1 132 ? -5.306 55.710 -8.116 1.00 33.35 134 PRO B N 1
ATOM 2418 C CA . PRO B 1 132 ? -6.096 56.905 -7.780 1.00 31.36 134 PRO B CA 1
ATOM 2419 C C . PRO B 1 132 ? -6.823 56.752 -6.459 1.00 33.16 134 PRO B C 1
ATOM 2420 O O . PRO B 1 132 ? -7.218 55.645 -6.066 1.00 33.16 134 PRO B O 1
ATOM 2424 N N . THR B 1 133 ? -6.977 57.877 -5.755 1.00 29.13 135 THR B N 1
ATOM 2425 C CA . THR B 1 133 ? -7.606 57.929 -4.444 1.00 28.23 135 THR B CA 1
ATOM 2426 C C . THR B 1 133 ? -8.235 59.306 -4.227 1.00 33.81 135 THR B C 1
ATOM 2427 O O . THR B 1 133 ? -7.752 60.262 -4.844 1.00 33.19 135 THR B O 1
ATOM 2431 N N . PRO B 1 134 ? -9.264 59.455 -3.338 1.00 33.02 136 PRO B N 1
ATOM 2432 C CA . PRO B 1 134 ? -9.775 60.809 -3.020 1.00 32.91 136 PRO B CA 1
ATOM 2433 C C . PRO B 1 134 ? -8.640 61.696 -2.527 1.00 35.74 136 PRO B C 1
ATOM 2434 O O . PRO B 1 134 ? -7.796 61.250 -1.761 1.00 35.22 136 PRO B O 1
ATOM 2438 N N . LEU B 1 135 ? -8.643 62.951 -2.945 1.00 32.86 137 LEU B N 1
ATOM 2439 C CA . LEU B 1 135 ? -7.606 63.933 -2.669 1.00 30.40 137 LEU B CA 1
ATOM 2440 C C . LEU B 1 135 ? -7.833 64.672 -1.392 1.00 33.73 137 LEU B C 1
ATOM 2441 O O . LEU B 1 135 ? -8.958 64.770 -0.942 1.00 35.93 137 LEU B O 1
ATOM 2446 N N . THR B 1 136 ? -6.770 65.227 -0.826 1.00 30.30 138 THR B N 1
ATOM 2447 C CA . THR B 1 136 ? -6.760 65.997 0.415 1.00 30.26 138 THR B CA 1
ATOM 2448 C C . THR B 1 136 ? -5.858 67.218 0.178 1.00 34.75 138 THR B C 1
ATOM 2449 O O . THR B 1 136 ? -4.720 67.056 -0.247 1.00 34.86 138 THR B O 1
ATOM 2453 N N . GLY B 1 137 ? -6.391 68.424 0.409 1.00 31.91 139 GLY B N 1
ATOM 2454 C CA . GLY B 1 137 ? -5.663 69.682 0.245 1.00 30.65 139 GLY B CA 1
ATOM 2455 C C . GLY B 1 137 ? -5.444 70.149 -1.188 1.00 37.44 139 GLY B C 1
ATOM 2456 O O . GLY B 1 137 ? -4.746 71.144 -1.409 1.00 36.22 139 GLY B O 1
ATOM 2457 N N A CYS B 1 138 ? -6.018 69.434 -2.170 0.74 36.70 140 CYS B N 1
ATOM 2458 N N B CYS B 1 138 ? -6.064 69.451 -2.157 0.26 35.85 140 CYS B N 1
ATOM 2459 C CA A CYS B 1 138 ? -5.872 69.729 -3.600 0.74 38.59 140 CYS B CA 1
ATOM 2460 C CA B CYS B 1 138 ? -5.959 69.734 -3.587 0.26 36.83 140 CYS B CA 1
ATOM 2461 C C A CYS B 1 138 ? -7.022 70.646 -4.100 0.74 44.29 140 CYS B C 1
ATOM 2462 C C B CYS B 1 138 ? -7.066 70.685 -4.056 0.26 42.59 140 CYS B C 1
ATOM 2463 O O A CYS B 1 138 ? -8.192 70.295 -3.951 0.74 44.40 140 CYS B O 1
ATOM 2464 O O B CYS B 1 138 ? -8.249 70.388 -3.877 0.26 42.18 140 CYS B O 1
ATOM 2469 N N . LYS B 1 139 ? -6.682 71.827 -4.645 1.00 40.12 141 LYS B N 1
ATOM 2470 C CA . LYS B 1 139 ? -7.653 72.803 -5.161 1.00 40.91 141 LYS B CA 1
ATOM 2471 C C . LYS B 1 139 ? -8.188 72.354 -6.534 1.00 44.96 141 LYS B C 1
ATOM 2472 O O . LYS B 1 139 ? -7.397 72.037 -7.435 1.00 40.67 141 LYS B O 1
ATOM 2478 N N . LYS B 1 140 ? -9.534 72.301 -6.672 1.00 44.43 142 LYS B N 1
ATOM 2479 C CA . LYS B 1 140 ? -10.214 71.868 -7.905 1.00 45.78 142 LYS B CA 1
ATOM 2480 C C . LYS B 1 140 ? -9.804 72.720 -9.131 1.00 47.60 142 LYS B C 1
ATOM 2481 O O . LYS B 1 140 ? -9.580 73.925 -9.010 1.00 45.16 142 LYS B O 1
ATOM 2487 N N . GLY B 1 141 ? -9.632 72.056 -10.267 1.00 44.83 143 GLY B N 1
ATOM 2488 C CA . GLY B 1 141 ? -9.243 72.715 -11.510 1.00 45.15 143 GLY B CA 1
ATOM 2489 C C . GLY B 1 141 ? -7.806 73.199 -11.619 1.00 50.68 143 GLY B C 1
ATOM 2490 O O . GLY B 1 141 ? -7.409 73.695 -12.677 1.00 53.05 143 GLY B O 1
ATOM 2491 N N . LYS B 1 142 ? -6.995 73.090 -10.554 1.00 44.07 144 LYS B N 1
ATOM 2492 C CA . LYS B 1 142 ? -5.594 73.541 -10.656 1.00 40.35 144 LYS B CA 1
ATOM 2493 C C . LYS B 1 142 ? -4.730 72.409 -11.163 1.00 40.97 144 LYS B C 1
ATOM 2494 O O . LYS B 1 142 ? -5.107 71.249 -11.019 1.00 39.91 144 LYS B O 1
ATOM 2500 N N . ASN B 1 143 ? -3.596 72.740 -11.792 1.00 36.70 145 ASN B N 1
ATOM 2501 C CA . ASN B 1 143 ? -2.648 71.748 -12.259 1.00 35.41 145 ASN B CA 1
ATOM 2502 C C . ASN B 1 143 ? -1.867 71.209 -11.048 1.00 36.68 145 ASN B C 1
ATOM 2503 O O . ASN B 1 143 ? -1.789 71.876 -10.006 1.00 35.60 145 ASN B O 1
ATOM 2508 N N . PHE B 1 144 ? -1.273 70.020 -11.207 1.00 31.62 146 PHE B N 1
ATOM 2509 C CA . PHE B 1 144 ? -0.539 69.333 -10.141 1.00 30.92 146 PHE B CA 1
ATOM 2510 C C . PHE B 1 144 ? 0.951 69.355 -10.392 1.00 35.63 146 PHE B C 1
ATOM 2511 O O . PHE B 1 144 ? 1.386 69.213 -11.534 1.00 35.87 146 PHE B O 1
ATOM 2519 N N . SER B 1 145 ? 1.733 69.543 -9.327 1.00 30.36 147 SER B N 1
ATOM 2520 C CA . SER B 1 145 ? 3.201 69.558 -9.404 1.00 28.37 147 SER B CA 1
ATOM 2521 C C . SER B 1 145 ? 3.753 68.390 -8.566 1.00 32.31 147 SER B C 1
ATOM 2522 O O . SER B 1 145 ? 3.633 68.386 -7.340 1.00 31.89 147 SER B O 1
ATOM 2525 N N . PHE B 1 146 ? 4.328 67.397 -9.240 1.00 29.65 148 PHE B N 1
ATOM 2526 C CA . PHE B 1 146 ? 4.919 66.194 -8.658 1.00 28.10 148 PHE B CA 1
ATOM 2527 C C . PHE B 1 146 ? 6.432 66.341 -8.664 1.00 34.34 148 PHE B C 1
ATOM 2528 O O . PHE B 1 146 ? 7.078 66.031 -9.672 1.00 32.23 148 PHE B O 1
ATOM 2536 N N . ALA B 1 147 ? 7.004 66.833 -7.535 1.00 33.32 149 ALA B N 1
ATOM 2537 C CA . ALA B 1 147 ? 8.436 67.128 -7.416 1.00 33.26 149 ALA B CA 1
ATOM 2538 C C . ALA B 1 147 ? 8.941 67.928 -8.688 1.00 38.28 149 ALA B C 1
ATOM 2539 O O . ALA B 1 147 ? 9.884 67.535 -9.365 1.00 36.40 149 ALA B O 1
ATOM 2541 N N . GLY B 1 148 ? 8.249 69.019 -8.997 1.00 37.70 150 GLY B N 1
ATOM 2542 C CA . GLY B 1 148 ? 8.576 69.898 -10.116 1.00 37.63 150 GLY B CA 1
ATOM 2543 C C . GLY B 1 148 ? 7.963 69.570 -11.467 1.00 41.40 150 GLY B C 1
ATOM 2544 O O . GLY B 1 148 ? 8.013 70.400 -12.367 1.00 41.82 150 GLY B O 1
ATOM 2545 N N . ILE B 1 149 ? 7.398 68.383 -11.633 1.00 38.12 151 ILE B N 1
ATOM 2546 C CA . ILE B 1 149 ? 6.781 67.967 -12.890 1.00 38.42 151 ILE B CA 1
ATOM 2547 C C . ILE B 1 149 ? 5.311 68.366 -12.887 1.00 42.61 151 ILE B C 1
ATOM 2548 O O . ILE B 1 149 ? 4.546 67.929 -12.018 1.00 38.82 151 ILE B O 1
ATOM 2553 N N . LEU B 1 150 ? 4.929 69.205 -13.874 1.00 41.12 152 LEU B N 1
ATOM 2554 C CA . LEU B 1 150 ? 3.585 69.745 -14.046 1.00 40.82 152 LEU B CA 1
ATOM 2555 C C . LEU B 1 150 ? 2.698 68.798 -14.820 1.00 41.61 152 LEU B C 1
ATOM 2556 O O . LEU B 1 150 ? 3.042 68.352 -15.905 1.00 40.03 152 LEU B O 1
ATOM 2561 N N . VAL B 1 151 ? 1.581 68.437 -14.204 1.00 37.91 153 VAL B N 1
ATOM 2562 C CA . VAL B 1 151 ? 0.607 67.476 -14.703 1.00 38.10 153 VAL B CA 1
ATOM 2563 C C . VAL B 1 151 ? -0.782 68.139 -14.671 1.00 43.18 153 VAL B C 1
ATOM 2564 O O . VAL B 1 151 ? -1.060 68.933 -13.780 1.00 41.56 153 VAL B O 1
ATOM 2568 N N . GLN B 1 152 ? -1.629 67.810 -15.657 1.00 44.56 154 GLN B N 1
ATOM 2569 C CA . GLN B 1 152 ? -2.976 68.333 -15.833 1.00 47.48 154 GLN B CA 1
ATOM 2570 C C . GLN B 1 152 ? -3.925 67.845 -14.741 1.00 52.33 154 GLN B C 1
ATOM 2571 O O . GLN B 1 152 ? -4.654 68.639 -14.152 1.00 55.04 154 GLN B O 1
ATOM 2577 N N . GLY B 1 153 ? -3.921 66.549 -14.512 1.00 47.05 155 GLY B N 1
ATOM 2578 C CA . GLY B 1 153 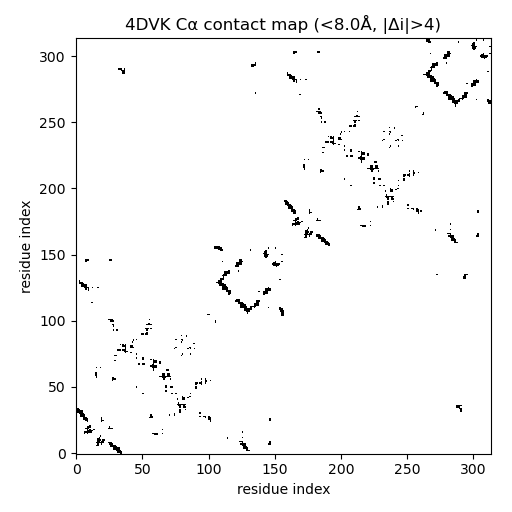? -4.801 65.907 -13.546 1.00 46.00 155 GLY B CA 1
ATOM 2579 C C . GLY B 1 153 ? -4.099 65.352 -12.328 1.00 46.06 155 GLY B C 1
ATOM 2580 O O . GLY B 1 153 ? -2.911 65.610 -12.136 1.00 43.26 155 GLY B O 1
ATOM 2581 N N . PRO B 1 154 ? -4.823 64.585 -11.476 1.00 42.10 156 PRO B N 1
ATOM 2582 C CA . PRO B 1 154 ? -4.201 64.065 -10.257 1.00 40.44 156 PRO B CA 1
ATOM 2583 C C . PRO B 1 154 ? -3.266 62.888 -10.489 1.00 42.55 156 PRO B C 1
ATOM 2584 O O . PRO B 1 154 ? -2.554 62.539 -9.577 1.00 41.68 156 PRO B O 1
ATOM 2588 N N . CYS B 1 155 ? -3.268 62.279 -11.691 1.00 40.39 157 CYS B N 1
ATOM 2589 C CA A CYS B 1 155 ? -2.384 61.157 -12.021 0.50 40.39 157 CYS B CA 1
ATOM 2590 C CA B CYS B 1 155 ? -2.399 61.144 -12.036 0.50 40.56 157 CYS B CA 1
ATOM 2591 C C . CYS B 1 155 ? -1.363 61.501 -13.105 1.00 47.16 157 CYS B C 1
ATOM 2592 O O . CYS B 1 155 ? -1.730 62.079 -14.124 1.00 46.75 157 CYS B O 1
ATOM 2597 N N . ASN B 1 156 ? -0.046 61.192 -12.819 1.00 47.43 158 ASN B N 1
ATOM 2598 C CA . ASN B 1 156 ? 1.232 61.444 -13.559 1.00 46.69 158 ASN B CA 1
ATOM 2599 C C . ASN B 1 156 ? 1.849 60.187 -14.202 1.00 46.70 158 ASN B C 1
ATOM 2600 O O . ASN B 1 156 ? 2.087 59.184 -13.539 1.00 40.36 158 ASN B O 1
ATOM 2605 N N . PHE B 1 157 ? 2.090 60.250 -15.526 1.00 48.54 159 PHE B N 1
ATOM 2606 C CA . PHE B 1 157 ? 2.553 59.096 -16.327 1.00 53.97 159 PHE B CA 1
ATOM 2607 C C . PHE B 1 157 ? 3.956 59.203 -16.953 1.00 48.72 159 PHE B C 1
ATOM 2608 O O . PHE B 1 157 ? 4.664 60.185 -16.704 1.00 48.87 159 PHE B O 1
#

InterPro domains:
  IPR000280 Pestivirus NS3, peptidase S31 [PF05578] (1599-1809)
  IPR000280 Pestivirus NS3, peptidase S31 [PR00729] (1653-1681)
  IPR000280 Pestivirus NS3, peptidase S31 [PR00729] (1690-1718)
  IPR000280 Pestivirus NS3, peptidase S31 [PR00729] (1747-1775)
  IPR000280 Pestivirus NS3, peptidase S31 [PS51535] (1599-1772)
  IPR001650 Helicase, C-terminal domain-like [PF00271] (1993-2108)
  IPR001650 Helicase, C-terminal domain-like [PS51194] (1987-2152)
  IPR001650 Helicase, C-terminal domain-like [SM00490] (2010-2109)
  IPR002166 RNA dependent RNA polymerase, hepatitis C virus [PF00998] (3468-3697)
  IPR007094 RNA-directed RNA polymerase, catalytic domain [PS50507] (3527-3650)
  IPR008751 Peptidase C53, pestivirus Npro [PF05550] (1-168)
  IPR008751 Peptidase C53, pestivirus Npro [PS51876] (1-168)
  IPR011492 Non-structural protein NS3-like, DEAD-box helicase, flavivirus [PF07652] (1817-1956)
  IPR014001 Helicase superfamily 1/2, ATP-binding domain [PS51192] (1811-1969)
  IPR014001 Helicase superfamily 1/2, ATP-binding domain [SM00487] (1786-1993)
  IPR021824 Capsid protein C, pestivirus [PF11889] (173-228)
  IPR022120 Pestivirus nonstructural protein 2 [PF12387] (1333-1531)
  IPR027417 P-loop containing nucleoside triphosphate hydrolase [G3DSA:3.40.50.300] (1811-1973)
  IPR027417 P-loop containing nucleoside triphosphate hydrolase [G3DSA:3.40.50.300] (1974-2123)
  IPR027417 P-loop containing nucleoside triphosphate hydrolase [SSF52540] (1815-2115)

GO terms:
  GO:0033897 ribonuclease T2 activity (F, EXP)
  GO:0033897 ribonuclease T2 activity (F, IDA)
  GO:0005515 protein binding (F, IPI)

Nearest PDB structures (foldseek):
  4dwa-assembly2_B  TM=1.003E+00  e=4.180E-35  Bovine viral diarrhea virus 1-CP7
  4dw3-assembly1_A  TM=1.001E+00  e=4.451E-35  Bovine viral diarrhea virus 1-CP7
  4dw5-assembly1_A  TM=9.998E-01  e=2.927E-34  Bovine viral diarrhea virus 1-CP7
  4dwa-assembly1_A  TM=9.954E-01  e=3.180E-33  Bovine viral diarrhea virus 1-CP7
  4dw3-assembly1_A  TM=9.932E-01  e=2.200E-34  Bovine viral diarrhea virus 1-CP7

B-factor: mean 41.67, std 16.35, range [3.0, 129.89]

Radius of gyration: 21.35 Å; Cα contacts (8 Å, |Δi|>4): 755; chains: 2; bounding box: 56×54×37 Å